Protein AF-A0A6A6UJU4-F1 (afdb_monomer)

Foldseek 3Di:
DDDDDPQQDAAEEEPDPLAQAWEFEADPPQTHIYGHHLVLCVVVDVVSVCQCPPPDPSVVQSVVSVVVSHRHYDYHHPGHPVVVNQVRCVSSVNDPPPPPPPPVPDPPPPPVVVVVVVVVVVVVVVVVVVVCVVVVVVPDPDDDDDDDDDFDWDWDWDDPPPDPDPPDTDTDTDGDDDDDDDD

Structure (mmCIF, N/CA/C/O backbone):
data_AF-A0A6A6UJU4-F1
#
_entry.id   AF-A0A6A6UJU4-F1
#
loop_
_atom_site.group_PDB
_atom_site.id
_atom_site.type_symbol
_atom_site.label_atom_id
_atom_site.label_alt_id
_atom_site.label_comp_id
_atom_site.label_asym_id
_atom_site.label_entity_id
_atom_site.label_seq_id
_atom_site.pdbx_PDB_ins_code
_atom_site.Cartn_x
_atom_site.Cartn_y
_atom_site.Cartn_z
_atom_site.occupancy
_atom_site.B_iso_or_equiv
_atom_site.auth_seq_id
_atom_site.auth_comp_id
_atom_site.auth_asym_id
_atom_site.auth_atom_id
_atom_site.pdbx_PDB_model_num
ATOM 1 N N . MET A 1 1 ? -2.438 33.699 -27.644 1.00 63.03 1 MET A N 1
ATOM 2 C CA . MET A 1 1 ? -3.068 32.618 -26.861 1.00 63.03 1 MET A CA 1
ATOM 3 C C . MET A 1 1 ? -1.958 31.642 -26.520 1.00 63.03 1 MET A C 1
ATOM 5 O O . MET A 1 1 ? -1.443 31.011 -27.431 1.00 63.03 1 MET A O 1
ATOM 9 N N . ALA A 1 2 ? -1.472 31.664 -25.278 1.00 65.50 2 ALA A N 1
ATOM 10 C CA . ALA A 1 2 ? -0.459 30.719 -24.818 1.00 65.50 2 ALA A CA 1
ATOM 11 C C . ALA A 1 2 ? -1.168 29.387 -24.547 1.00 65.50 2 ALA A C 1
ATOM 13 O O . ALA A 1 2 ? -2.156 29.372 -23.821 1.00 65.50 2 ALA A O 1
ATOM 14 N N . ASN A 1 3 ? -0.723 28.311 -25.194 1.00 69.00 3 ASN A N 1
ATOM 15 C CA . ASN A 1 3 ? -1.167 26.966 -24.853 1.00 69.00 3 ASN A CA 1
ATOM 16 C C . ASN A 1 3 ? -0.466 26.594 -23.548 1.00 69.00 3 ASN A C 1
ATOM 18 O O . ASN A 1 3 ? 0.761 26.469 -23.543 1.00 69.00 3 ASN A O 1
ATOM 22 N N . ASP A 1 4 ? -1.222 26.465 -22.461 1.00 68.31 4 ASP A N 1
ATOM 23 C CA . ASP A 1 4 ? -0.694 25.893 -21.229 1.00 68.31 4 ASP A CA 1
ATOM 24 C C . ASP A 1 4 ? -0.158 24.483 -21.535 1.00 68.31 4 ASP A C 1
ATOM 26 O O . ASP A 1 4 ? -0.822 23.716 -22.247 1.00 68.31 4 ASP A O 1
ATOM 30 N N . PRO A 1 5 ? 1.059 24.135 -21.077 1.00 70.19 5 PRO A N 1
ATOM 31 C CA . PRO A 1 5 ? 1.587 22.793 -21.268 1.00 70.19 5 PRO A CA 1
ATOM 32 C C . PRO A 1 5 ? 0.639 21.787 -20.599 1.00 70.19 5 PRO A C 1
ATOM 34 O O . PRO A 1 5 ? 0.095 22.093 -19.534 1.00 70.19 5 PRO A O 1
ATOM 37 N N . PRO A 1 6 ? 0.423 20.599 -21.198 1.00 63.06 6 PRO A N 1
ATOM 38 C CA . PRO A 1 6 ? -0.413 19.572 -20.597 1.00 63.06 6 PRO A CA 1
ATOM 39 C C . PRO A 1 6 ? 0.160 19.249 -19.220 1.00 63.06 6 PRO A C 1
ATOM 41 O O . PRO A 1 6 ? 1.259 18.706 -19.106 1.00 63.06 6 PRO A O 1
ATOM 44 N N . SER A 1 7 ? -0.567 19.666 -18.182 1.00 63.25 7 SER A N 1
ATOM 45 C CA . SER A 1 7 ? -0.282 19.328 -16.795 1.00 63.25 7 SER A CA 1
ATOM 46 C C . SER A 1 7 ? -0.135 17.812 -16.742 1.00 63.25 7 SER A C 1
ATOM 48 O O . SER A 1 7 ? -1.069 17.098 -17.112 1.00 63.25 7 SER A O 1
ATOM 50 N N . ALA A 1 8 ? 1.074 17.338 -16.433 1.00 63.12 8 ALA A N 1
ATOM 51 C CA . ALA A 1 8 ? 1.386 15.919 -16.392 1.00 63.12 8 ALA A CA 1
ATOM 52 C C . ALA A 1 8 ? 0.364 15.243 -15.473 1.00 63.12 8 ALA A C 1
ATOM 54 O O . ALA A 1 8 ? 0.313 15.517 -14.277 1.00 63.12 8 ALA A O 1
ATOM 55 N N . THR A 1 9 ? -0.518 14.441 -16.061 1.00 67.62 9 THR A N 1
ATOM 56 C CA . THR A 1 9 ? -1.608 13.795 -15.339 1.00 67.62 9 THR A CA 1
ATOM 57 C C . THR A 1 9 ? -0.998 12.786 -14.378 1.00 67.62 9 THR A C 1
ATOM 59 O O . THR A 1 9 ? -0.399 11.808 -14.832 1.00 67.62 9 THR A O 1
ATOM 62 N N . ALA A 1 10 ? -1.118 13.044 -13.074 1.00 82.25 10 ALA A N 1
ATOM 63 C CA . ALA A 1 10 ? -0.716 12.107 -12.031 1.00 82.25 10 ALA A CA 1
ATOM 64 C C . ALA A 1 10 ? -1.329 10.730 -12.322 1.00 82.25 10 ALA A C 1
ATOM 66 O O . ALA A 1 10 ? -2.517 10.627 -12.637 1.00 82.25 10 ALA A O 1
ATOM 67 N N . GLN A 1 11 ? -0.505 9.686 -12.279 1.00 93.75 11 GLN A N 1
ATOM 68 C CA . GLN A 1 11 ? -0.952 8.331 -12.592 1.00 93.75 11 GLN A CA 1
ATOM 69 C C . GLN A 1 11 ? -1.807 7.804 -11.436 1.00 93.75 11 GLN A C 1
ATOM 71 O O . GLN A 1 11 ? -1.413 7.926 -10.279 1.00 93.75 11 GLN A O 1
ATOM 76 N N . GLU A 1 12 ? -2.967 7.224 -11.732 1.00 96.19 12 GLU A N 1
ATOM 77 C CA . GLU A 1 12 ? -3.862 6.638 -10.730 1.00 96.19 12 GLU A CA 1
ATOM 78 C C . GLU A 1 12 ? -4.194 5.199 -11.124 1.00 96.19 12 GLU A C 1
ATOM 80 O O . GLU A 1 12 ? -4.641 4.938 -12.242 1.00 96.19 12 GLU A O 1
ATOM 85 N N . ILE A 1 13 ? -3.929 4.263 -10.213 1.00 96.88 13 ILE A N 1
ATOM 86 C CA . ILE A 1 13 ? -4.145 2.827 -10.396 1.00 96.88 13 ILE A CA 1
ATOM 87 C C . ILE A 1 13 ? -4.973 2.303 -9.221 1.00 96.88 13 ILE A C 1
ATOM 89 O O . ILE A 1 13 ? -4.653 2.541 -8.056 1.00 96.88 13 ILE A O 1
ATOM 93 N N . THR A 1 14 ? -6.024 1.542 -9.522 1.00 97.56 14 THR A N 1
ATOM 94 C CA . THR A 1 14 ? -6.856 0.862 -8.521 1.00 97.56 14 THR A CA 1
ATOM 95 C C . THR A 1 14 ? -6.613 -0.640 -8.610 1.00 97.56 14 THR A C 1
ATOM 97 O O . THR A 1 14 ? -7.035 -1.275 -9.572 1.00 97.56 14 THR A O 1
ATOM 100 N N . ILE A 1 15 ? -5.935 -1.206 -7.609 1.00 96.81 15 ILE A N 1
ATOM 101 C CA . ILE A 1 15 ? -5.686 -2.658 -7.508 1.00 96.81 15 ILE A CA 1
ATOM 102 C C . ILE A 1 15 ? -6.843 -3.348 -6.767 1.00 96.81 15 ILE A C 1
ATOM 104 O O . ILE A 1 15 ? -7.184 -4.497 -7.057 1.00 96.81 15 ILE A O 1
ATOM 108 N N . ASP A 1 16 ? -7.472 -2.634 -5.828 1.00 96.62 16 ASP A N 1
ATOM 109 C CA . ASP A 1 16 ? -8.656 -3.084 -5.095 1.00 96.62 16 ASP A CA 1
ATOM 110 C C . ASP A 1 16 ? -9.702 -1.965 -5.018 1.00 96.62 16 ASP A C 1
ATOM 112 O O . ASP A 1 16 ? -9.487 -0.938 -4.373 1.00 96.62 16 ASP A O 1
ATOM 116 N N . GLU A 1 17 ? -10.860 -2.175 -5.650 1.00 96.12 17 GLU A N 1
ATOM 117 C CA . GLU A 1 17 ? -11.993 -1.236 -5.632 1.00 96.12 17 GLU A CA 1
ATOM 118 C C . GLU A 1 17 ? -12.540 -0.993 -4.217 1.00 96.12 17 GLU A C 1
ATOM 120 O O . GLU A 1 17 ? -13.128 0.053 -3.941 1.00 96.12 17 GLU A O 1
ATOM 125 N N . LYS A 1 18 ? -12.349 -1.956 -3.307 1.00 95.44 18 LYS A N 1
ATOM 126 C CA . LYS A 1 18 ? -12.735 -1.855 -1.892 1.00 95.44 18 LYS A CA 1
ATOM 127 C C . LYS A 1 18 ? -11.574 -1.405 -1.009 1.00 95.44 18 LYS A C 1
ATOM 129 O O . LYS A 1 18 ? -11.688 -1.466 0.216 1.00 95.44 18 LYS A O 1
ATOM 134 N N . GLY A 1 19 ? -10.471 -0.976 -1.619 1.00 96.06 19 GLY A N 1
ATOM 135 C CA . GLY A 1 19 ? -9.297 -0.487 -0.924 1.00 96.06 19 GLY A CA 1
ATOM 136 C C . GLY A 1 19 ? -9.621 0.712 -0.039 1.00 96.06 19 GLY A C 1
ATOM 137 O O . GLY A 1 19 ? -10.229 1.687 -0.484 1.00 96.06 19 GLY A O 1
ATOM 138 N N . ASP A 1 20 ? -9.205 0.624 1.218 1.00 96.62 20 ASP A N 1
ATOM 139 C CA . ASP A 1 20 ? -9.384 1.616 2.277 1.00 96.62 20 ASP A CA 1
ATOM 140 C C . ASP A 1 20 ? -8.152 2.517 2.463 1.00 96.62 20 ASP A C 1
ATOM 142 O O . ASP A 1 20 ? -8.170 3.428 3.295 1.00 96.62 20 ASP A O 1
ATOM 146 N N . VAL A 1 21 ? -7.097 2.303 1.672 1.00 97.31 21 VAL A N 1
ATOM 147 C CA . VAL A 1 21 ? -5.904 3.149 1.647 1.00 97.31 21 VAL A CA 1
ATOM 148 C C . VAL A 1 21 ? -5.483 3.475 0.210 1.00 97.31 21 VAL A C 1
ATOM 150 O O . VAL A 1 21 ? -5.588 2.660 -0.705 1.00 97.31 21 VAL A O 1
ATOM 153 N N . ILE A 1 22 ? -5.005 4.699 0.010 1.00 98.00 22 ILE A N 1
ATOM 154 C CA . ILE A 1 22 ? -4.396 5.191 -1.223 1.00 98.00 22 ILE A CA 1
ATOM 155 C C . ILE A 1 22 ? -2.928 5.476 -0.913 1.00 98.00 22 ILE A C 1
ATOM 157 O O . ILE A 1 22 ? -2.616 6.359 -0.113 1.00 98.00 22 ILE A O 1
ATOM 161 N N . LEU A 1 23 ? -2.026 4.734 -1.549 1.00 97.81 23 LEU A N 1
ATOM 162 C CA . LEU A 1 23 ? -0.593 4.993 -1.493 1.00 97.81 23 LEU A CA 1
ATOM 163 C C . LEU A 1 23 ? -0.266 6.121 -2.470 1.00 97.81 23 LEU A C 1
ATOM 165 O O . LEU A 1 23 ? -0.515 5.990 -3.667 1.00 97.81 23 LEU A O 1
ATOM 169 N N . VAL A 1 24 ? 0.277 7.224 -1.968 1.00 97.62 24 VAL A N 1
ATOM 170 C CA . VAL A 1 24 ? 0.732 8.357 -2.778 1.00 97.62 24 VAL A CA 1
ATOM 171 C C . VAL A 1 24 ? 2.244 8.228 -2.932 1.00 97.62 24 VAL A C 1
ATOM 173 O O . VAL A 1 24 ? 2.990 8.536 -2.008 1.00 97.62 24 VAL A O 1
ATOM 176 N N . VAL A 1 25 ? 2.693 7.703 -4.071 1.00 97.62 25 VAL A N 1
ATOM 177 C CA . VAL A 1 25 ? 4.073 7.247 -4.291 1.00 97.62 25 VAL A CA 1
ATOM 178 C C . VAL A 1 25 ? 4.841 8.241 -5.154 1.00 97.62 25 VAL A C 1
ATOM 180 O O . VAL A 1 25 ? 4.353 8.658 -6.205 1.00 97.62 25 VAL A O 1
ATOM 183 N N . GLY A 1 26 ? 6.063 8.569 -4.738 1.00 95.88 26 GLY A N 1
ATOM 184 C CA . GLY A 1 26 ? 6.970 9.463 -5.451 1.00 95.88 26 GLY A CA 1
ATOM 185 C C . GLY A 1 26 ? 6.761 10.951 -5.151 1.00 95.88 26 GLY A C 1
ATOM 186 O O . GLY A 1 26 ? 5.903 11.357 -4.365 1.00 95.88 26 GLY A O 1
ATOM 187 N N . LYS A 1 27 ? 7.587 11.779 -5.796 1.00 93.56 27 LYS A N 1
ATOM 188 C CA . LYS A 1 27 ? 7.574 13.249 -5.709 1.00 93.56 27 LYS A CA 1
ATOM 189 C C . LYS A 1 27 ? 7.121 13.853 -7.032 1.00 93.56 27 LYS A C 1
ATOM 191 O O . LYS A 1 27 ? 7.362 13.272 -8.092 1.00 93.56 27 LYS A O 1
ATOM 196 N N . ASP A 1 28 ? 6.529 15.041 -6.978 1.00 87.50 28 ASP A N 1
ATOM 197 C CA . ASP A 1 28 ? 6.187 15.806 -8.178 1.00 87.50 28 ASP A CA 1
ATOM 198 C C . ASP A 1 28 ? 7.415 15.996 -9.088 1.00 87.50 28 ASP A C 1
ATOM 200 O O . ASP A 1 28 ? 8.502 16.312 -8.589 1.00 87.50 28 ASP A O 1
ATOM 204 N N . PRO A 1 29 ? 7.283 15.820 -10.419 1.00 87.62 29 PRO A N 1
ATOM 205 C CA . PRO A 1 29 ? 6.059 15.556 -11.193 1.00 87.62 29 PRO A CA 1
ATOM 206 C C . PRO A 1 29 ? 5.745 14.060 -11.416 1.00 87.62 29 PRO A C 1
ATOM 208 O O . PRO A 1 29 ? 4.860 13.729 -12.200 1.00 87.62 29 PRO A O 1
ATOM 211 N N . HIS A 1 30 ? 6.485 13.147 -10.786 1.00 88.25 30 HIS A N 1
ATOM 212 C CA . HIS A 1 30 ? 6.362 11.694 -10.967 1.00 88.25 30 HIS A CA 1
ATOM 213 C C . HIS A 1 30 ? 5.493 11.024 -9.895 1.00 88.25 30 HIS A C 1
ATOM 215 O O . HIS A 1 30 ? 5.600 9.818 -9.677 1.00 88.25 30 HIS A O 1
ATOM 221 N N . GLN A 1 31 ? 4.656 11.805 -9.213 1.00 94.88 31 GLN A N 1
ATOM 222 C CA . GLN A 1 31 ? 3.759 11.291 -8.194 1.00 94.88 31 GLN A CA 1
ATOM 223 C C . GLN A 1 31 ? 2.631 10.471 -8.834 1.00 94.88 31 GLN A C 1
ATOM 225 O O . GLN A 1 31 ? 2.042 10.864 -9.847 1.00 94.88 31 GLN A O 1
ATOM 230 N N . GLY A 1 32 ? 2.307 9.341 -8.213 1.00 97.00 32 GLY A N 1
ATOM 231 C CA . GLY A 1 32 ? 1.150 8.535 -8.575 1.00 97.00 32 GLY A CA 1
ATOM 232 C C . GLY A 1 32 ? 0.397 8.011 -7.357 1.00 97.00 32 GLY A C 1
ATOM 233 O O . GLY A 1 32 ? 0.891 8.048 -6.230 1.00 97.00 32 GLY A O 1
ATOM 234 N N . ARG A 1 33 ? -0.832 7.551 -7.585 1.00 97.88 33 ARG A N 1
ATOM 235 C CA . ARG A 1 33 ? -1.772 7.091 -6.559 1.00 97.88 33 ARG A CA 1
ATOM 236 C C . ARG A 1 33 ? -2.136 5.635 -6.812 1.00 97.88 33 ARG A C 1
ATOM 238 O O . ARG A 1 33 ? -2.518 5.285 -7.925 1.00 97.88 33 ARG A O 1
ATOM 245 N N . ILE A 1 34 ? -2.033 4.803 -5.782 1.00 98.00 34 ILE A N 1
ATOM 246 C CA . ILE A 1 34 ? -2.343 3.373 -5.857 1.00 98.00 34 ILE A CA 1
ATOM 247 C C . ILE A 1 34 ? -3.379 3.040 -4.782 1.00 98.00 34 ILE A C 1
ATOM 249 O O . ILE A 1 34 ? -3.072 3.100 -3.592 1.00 98.00 34 ILE A O 1
ATOM 253 N N . GLN A 1 35 ? -4.605 2.700 -5.177 1.00 98.06 35 GLN A N 1
ATOM 254 C CA . GLN A 1 35 ? -5.653 2.294 -4.237 1.00 98.06 35 GLN A CA 1
ATOM 255 C C . GLN A 1 35 ? -5.567 0.793 -3.939 1.00 98.06 35 GLN A C 1
ATOM 257 O O . GLN A 1 35 ? -5.628 -0.042 -4.848 1.00 98.06 35 GLN A O 1
ATOM 262 N N . VAL A 1 36 ? -5.440 0.465 -2.652 1.00 97.94 36 VAL A N 1
ATOM 263 C CA . VAL A 1 36 ? -5.224 -0.890 -2.128 1.00 97.94 36 VAL A CA 1
ATOM 264 C C . VAL A 1 36 ? -5.962 -1.084 -0.795 1.00 97.94 36 VAL A C 1
ATOM 266 O O . VAL A 1 36 ? -6.375 -0.134 -0.137 1.00 97.94 36 VAL A O 1
ATOM 269 N N . SER A 1 37 ? -6.138 -2.334 -0.380 1.00 97.38 37 SER A N 1
ATOM 270 C CA . SER A 1 37 ? -6.595 -2.735 0.953 1.00 97.38 37 SER A CA 1
ATOM 271 C C . SER A 1 37 ? -5.460 -2.797 1.986 1.00 97.38 37 SER A C 1
ATOM 273 O O . SER A 1 37 ? -4.468 -3.524 1.844 1.00 97.38 37 SER A O 1
ATOM 275 N N . THR A 1 38 ? -5.670 -2.111 3.105 1.00 96.81 38 THR A N 1
ATOM 276 C CA . THR A 1 38 ? -4.839 -2.153 4.312 1.00 96.81 38 THR A CA 1
ATOM 277 C C . THR A 1 38 ? -4.723 -3.567 4.872 1.00 96.81 38 THR A C 1
ATOM 279 O O . THR A 1 38 ? -3.652 -3.976 5.324 1.00 96.81 38 THR A O 1
ATOM 282 N N . MET A 1 39 ? -5.814 -4.342 4.825 1.00 95.69 39 MET A N 1
ATOM 283 C CA . MET A 1 39 ? -5.854 -5.706 5.354 1.00 95.69 39 MET A CA 1
ATOM 284 C C . MET A 1 39 ? -4.863 -6.612 4.621 1.00 95.69 39 MET A C 1
ATOM 286 O O . MET A 1 39 ? -4.103 -7.336 5.265 1.00 95.69 39 MET A O 1
ATOM 290 N N . LEU A 1 40 ? -4.844 -6.559 3.287 1.00 96.38 40 LEU A N 1
ATOM 291 C CA . LEU A 1 40 ? -3.935 -7.373 2.480 1.00 96.38 40 LEU A CA 1
ATOM 292 C C . LEU A 1 40 ? -2.485 -6.898 2.617 1.00 96.38 40 LEU A C 1
ATOM 294 O O . LEU A 1 40 ? -1.597 -7.728 2.816 1.00 96.38 40 LEU A O 1
ATOM 298 N N . LEU A 1 41 ? -2.235 -5.583 2.632 1.00 96.56 41 LEU A N 1
ATOM 299 C CA . LEU A 1 41 ? -0.891 -5.054 2.891 1.00 96.56 41 LEU A CA 1
ATOM 300 C C . LEU A 1 41 ? -0.340 -5.511 4.250 1.00 96.56 41 LEU A C 1
ATOM 302 O O . LEU A 1 41 ? 0.777 -6.020 4.327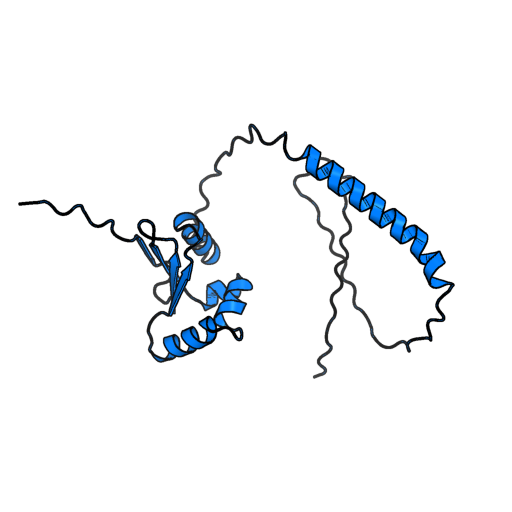 1.00 96.56 41 LEU A O 1
ATOM 306 N N . ALA A 1 42 ? -1.124 -5.379 5.323 1.00 96.12 42 ALA A N 1
ATOM 307 C CA . ALA A 1 42 ? -0.715 -5.771 6.673 1.00 96.12 42 ALA A CA 1
ATOM 308 C C . ALA A 1 42 ? -0.586 -7.296 6.847 1.00 96.12 42 ALA A C 1
ATOM 310 O O . ALA A 1 42 ? 0.166 -7.769 7.709 1.00 96.12 42 ALA A O 1
ATOM 311 N N . MET A 1 43 ? -1.315 -8.082 6.051 1.00 95.56 43 MET A N 1
ATOM 312 C CA . MET A 1 43 ? -1.203 -9.540 6.046 1.00 95.56 43 MET A CA 1
ATOM 313 C C . MET A 1 43 ? 0.176 -9.981 5.551 1.00 95.56 43 MET A C 1
ATOM 315 O O . MET A 1 43 ? 0.810 -10.808 6.209 1.00 95.56 43 MET A O 1
ATOM 319 N N . TYR A 1 44 ? 0.654 -9.394 4.451 1.00 95.31 44 TYR A N 1
ATOM 320 C CA . TYR A 1 44 ? 1.895 -9.807 3.790 1.00 95.31 44 TYR A CA 1
ATOM 321 C C . TYR A 1 44 ? 3.139 -8.995 4.176 1.00 95.31 44 TYR A C 1
ATOM 323 O O . TYR A 1 44 ? 4.253 -9.451 3.931 1.00 95.31 44 TYR A O 1
ATOM 331 N N . SER A 1 45 ? 2.983 -7.825 4.800 1.00 95.12 45 SER A N 1
ATOM 332 C CA . SER A 1 45 ? 4.094 -6.970 5.226 1.00 95.12 45 SER A CA 1
ATOM 333 C C . SER A 1 45 ? 3.962 -6.566 6.691 1.00 95.12 45 SER A C 1
ATOM 335 O O . SER A 1 45 ? 3.011 -5.892 7.099 1.00 95.12 45 SER A O 1
ATOM 337 N N . SER A 1 46 ? 4.956 -6.946 7.496 1.00 95.19 46 SER A N 1
ATOM 338 C CA . SER A 1 46 ? 5.052 -6.527 8.898 1.00 95.19 46 SER A CA 1
ATOM 339 C C . SER A 1 46 ? 5.223 -5.014 9.033 1.00 95.19 46 SER A C 1
ATOM 341 O O . SER A 1 46 ? 4.672 -4.434 9.961 1.00 95.19 46 SER A O 1
ATOM 343 N N . VAL A 1 47 ? 5.908 -4.365 8.087 1.00 94.06 47 VAL A N 1
ATOM 344 C CA . VAL A 1 47 ? 6.100 -2.908 8.074 1.00 94.06 47 VAL A CA 1
ATOM 345 C C . VAL A 1 47 ? 4.754 -2.199 7.970 1.00 94.06 47 VAL A C 1
ATOM 347 O O . VAL A 1 47 ? 4.426 -1.378 8.824 1.00 94.06 47 VAL A O 1
ATOM 350 N N . PHE A 1 48 ? 3.925 -2.573 6.991 1.00 95.06 48 PHE A N 1
ATOM 351 C CA . PHE A 1 48 ? 2.591 -1.989 6.846 1.00 95.06 48 PHE A CA 1
ATOM 352 C C . PHE A 1 48 ? 1.698 -2.307 8.043 1.00 95.06 48 PHE A C 1
ATOM 354 O O . PHE A 1 48 ? 0.997 -1.429 8.536 1.00 95.06 48 PHE A O 1
ATOM 361 N N . ARG A 1 49 ? 1.774 -3.525 8.590 1.00 95.75 49 ARG A N 1
ATOM 362 C CA . ARG A 1 49 ? 1.058 -3.861 9.827 1.00 95.75 49 ARG A CA 1
ATOM 363 C C . ARG A 1 49 ? 1.424 -2.915 10.967 1.00 95.75 49 ARG A C 1
ATOM 365 O O . ARG A 1 49 ? 0.533 -2.391 11.628 1.00 95.75 49 ARG A O 1
ATOM 372 N N . THR A 1 50 ? 2.714 -2.666 11.170 1.00 95.06 50 THR A N 1
ATOM 373 C CA . THR A 1 50 ? 3.199 -1.735 12.188 1.00 95.06 50 THR A CA 1
ATOM 374 C C . THR A 1 50 ? 2.751 -0.302 11.908 1.00 95.06 50 THR A C 1
ATOM 376 O O . THR A 1 50 ? 2.348 0.373 12.847 1.00 95.06 50 THR A O 1
ATOM 379 N N . ILE A 1 51 ? 2.752 0.152 10.652 1.00 94.94 51 ILE A N 1
ATOM 380 C CA . ILE A 1 51 ? 2.281 1.495 10.275 1.00 94.94 51 ILE A CA 1
ATOM 381 C C . ILE A 1 51 ? 0.792 1.678 10.603 1.00 94.94 51 ILE A C 1
ATOM 383 O O . ILE A 1 51 ? 0.417 2.700 11.170 1.00 94.94 51 ILE A O 1
ATOM 387 N N . PHE A 1 52 ? -0.052 0.688 10.297 1.00 94.62 52 PHE A N 1
ATOM 388 C CA . PHE A 1 52 ? -1.507 0.810 10.445 1.00 94.62 52 PHE A CA 1
ATOM 389 C C . PHE A 1 52 ? -2.042 0.438 11.836 1.00 94.62 52 PHE A C 1
ATOM 391 O O . PHE A 1 52 ? -3.126 0.882 12.207 1.00 94.62 52 PHE A O 1
ATOM 398 N N . GLN A 1 53 ? -1.316 -0.377 12.607 1.00 92.75 53 GLN A N 1
ATOM 399 C CA . GLN A 1 53 ? -1.759 -0.878 13.921 1.00 92.75 53 GLN A CA 1
ATOM 400 C C . GLN A 1 53 ? -0.875 -0.414 15.087 1.00 92.75 53 GLN A C 1
ATOM 402 O O . GLN A 1 53 ? -1.203 -0.667 16.244 1.00 92.75 53 GLN A O 1
ATOM 407 N N . GLY A 1 54 ? 0.267 0.216 14.805 1.00 91.00 54 GLY A N 1
ATOM 408 C CA . GLY A 1 54 ? 1.217 0.650 15.824 1.00 91.00 54 GLY A CA 1
ATOM 409 C C . GLY A 1 54 ? 0.821 1.953 16.529 1.00 91.00 54 GLY A C 1
ATOM 410 O O . GLY A 1 54 ? -0.197 2.563 16.213 1.00 91.00 54 GLY A O 1
ATOM 411 N N . PRO A 1 55 ? 1.652 2.434 17.468 1.00 92.38 55 PRO A N 1
ATOM 412 C CA . PRO A 1 55 ? 1.418 3.680 18.205 1.00 92.38 55 PRO A CA 1
ATOM 413 C C . PRO A 1 55 ? 1.784 4.943 17.399 1.00 92.38 55 PRO A C 1
ATOM 415 O O . PRO A 1 55 ? 2.027 6.004 17.974 1.00 92.38 55 PRO A O 1
ATOM 418 N N . TRP A 1 56 ? 1.887 4.829 16.075 1.00 92.44 56 TRP A N 1
ATOM 419 C CA . TRP A 1 56 ? 2.342 5.901 15.196 1.00 92.44 56 TRP A CA 1
ATOM 420 C C . TRP A 1 56 ? 1.206 6.870 14.869 1.00 92.44 56 TRP A C 1
ATOM 422 O O . TRP A 1 56 ? 0.023 6.543 14.996 1.00 92.44 56 TRP A O 1
ATOM 432 N N . LYS A 1 57 ? 1.558 8.084 14.435 1.00 91.12 57 LYS A N 1
ATOM 433 C CA . LYS A 1 57 ? 0.558 9.101 14.078 1.00 91.12 57 LYS A CA 1
ATOM 434 C C . LYS A 1 57 ? -0.317 8.604 12.929 1.00 91.12 57 LYS A C 1
ATOM 436 O O . LYS A 1 57 ? -1.525 8.812 12.940 1.00 91.12 57 LYS A O 1
ATOM 441 N N . GLU A 1 58 ? 0.290 7.894 11.993 1.00 90.12 58 GLU A N 1
ATOM 442 C CA . GLU A 1 58 ? -0.303 7.277 10.814 1.00 90.12 58 GLU A CA 1
ATOM 443 C C . GLU A 1 58 ? -1.439 6.326 11.199 1.00 90.12 58 GLU A C 1
ATOM 445 O O . GLU A 1 58 ? -2.539 6.452 10.669 1.00 90.12 58 GLU A O 1
ATOM 450 N N . ALA A 1 59 ? -1.235 5.458 12.195 1.00 91.38 59 ALA A N 1
ATOM 451 C CA . ALA A 1 59 ? -2.275 4.560 12.699 1.00 91.38 59 ALA A CA 1
ATOM 452 C C . ALA A 1 59 ? -3.472 5.326 13.294 1.00 91.38 59 ALA A C 1
ATOM 454 O O . ALA A 1 59 ? -4.629 4.962 13.076 1.00 91.38 59 ALA A O 1
ATOM 455 N N . VAL A 1 60 ? -3.214 6.423 14.017 1.00 92.44 60 VAL A N 1
ATOM 456 C CA . VAL A 1 60 ? -4.274 7.280 14.574 1.00 92.44 60 VAL A CA 1
ATOM 457 C C . VAL A 1 60 ? -5.051 7.978 13.456 1.00 92.44 60 VAL A C 1
ATOM 459 O O . VAL A 1 60 ? -6.283 7.985 13.475 1.00 92.44 60 VAL A O 1
ATOM 462 N N . HIS A 1 61 ? -4.356 8.536 12.462 1.00 92.25 61 HIS A N 1
ATOM 463 C CA . HIS A 1 61 ? -4.985 9.166 11.301 1.00 92.25 61 HIS A CA 1
ATOM 464 C C . HIS A 1 61 ? -5.784 8.160 10.468 1.00 92.25 61 HIS A C 1
ATOM 466 O O . HIS A 1 61 ? -6.904 8.468 10.060 1.00 92.25 61 HIS A O 1
ATOM 472 N N . PHE A 1 62 ? -5.265 6.948 10.290 1.00 92.94 62 PHE A N 1
ATOM 473 C CA . PHE A 1 62 ? -5.968 5.849 9.644 1.00 92.94 62 PHE A CA 1
ATOM 474 C C . PHE A 1 62 ? -7.267 5.507 10.388 1.00 92.94 62 PHE A C 1
ATOM 476 O O . PHE A 1 62 ? -8.341 5.493 9.789 1.00 92.94 62 PHE A O 1
ATOM 483 N N . ALA A 1 63 ? -7.218 5.346 11.714 1.00 91.19 63 ALA A N 1
ATOM 484 C CA . ALA A 1 63 ? -8.408 5.074 12.521 1.00 91.19 63 ALA A CA 1
ATOM 485 C C . ALA A 1 63 ? -9.470 6.190 12.434 1.00 91.19 63 ALA A C 1
ATOM 487 O O . ALA A 1 63 ? -10.669 5.921 12.555 1.00 91.19 63 ALA A O 1
ATOM 488 N N . LEU A 1 64 ? -9.057 7.444 12.221 1.00 91.94 64 LEU A N 1
ATOM 489 C CA . LEU A 1 64 ? -9.969 8.562 11.959 1.00 91.94 64 LEU A CA 1
ATOM 490 C C . LEU A 1 64 ? -10.541 8.516 10.536 1.00 91.94 64 LEU A C 1
ATOM 492 O O . LEU A 1 64 ? -11.742 8.730 10.368 1.00 91.94 64 LEU A O 1
ATOM 496 N N . ALA A 1 65 ? -9.720 8.193 9.535 1.00 91.88 65 ALA A N 1
ATOM 497 C CA . ALA A 1 65 ? -10.147 8.064 8.143 1.00 91.88 65 ALA A CA 1
ATOM 498 C C . ALA A 1 65 ? -11.229 6.983 7.986 1.00 91.88 65 ALA A C 1
ATOM 500 O O . ALA A 1 65 ? -12.295 7.260 7.429 1.00 91.88 65 ALA A O 1
ATOM 501 N N . VAL A 1 66 ? -11.029 5.816 8.612 1.00 89.81 66 VAL A N 1
ATOM 502 C CA . VAL A 1 66 ? -12.001 4.707 8.642 1.00 89.81 66 VAL A CA 1
ATOM 503 C C . VAL A 1 66 ? -13.379 5.162 9.144 1.00 89.81 66 VAL A C 1
ATOM 505 O O . VAL A 1 66 ? -14.401 4.772 8.582 1.00 89.81 66 VAL A O 1
ATOM 508 N N . LYS A 1 67 ? -13.443 6.046 10.151 1.00 91.69 67 LYS A N 1
ATOM 509 C CA . LYS A 1 67 ? -14.722 6.586 10.663 1.00 91.69 67 LYS A CA 1
ATOM 510 C C . LYS A 1 67 ? -15.438 7.493 9.665 1.00 91.69 67 LYS A C 1
ATOM 512 O O . LYS A 1 67 ? -16.661 7.583 9.699 1.00 91.69 67 LYS A O 1
ATOM 517 N N . SER A 1 68 ? -14.683 8.172 8.807 1.00 90.94 68 SER A N 1
ATOM 518 C CA . SER A 1 68 ? -15.210 9.082 7.786 1.00 90.94 68 SER A CA 1
ATOM 519 C C . SER A 1 68 ? -15.556 8.398 6.462 1.00 90.94 68 SER A C 1
ATOM 521 O O . SER A 1 68 ? -16.008 9.080 5.549 1.00 90.94 68 SER A O 1
ATOM 523 N N . GLN A 1 69 ? -15.353 7.077 6.358 1.00 89.25 69 GLN A N 1
ATOM 524 C CA . GLN A 1 69 ? -15.557 6.286 5.136 1.00 89.25 69 GLN A CA 1
ATOM 525 C C . GLN A 1 69 ? -14.748 6.772 3.919 1.00 89.25 69 GLN A C 1
ATOM 527 O O . GLN A 1 69 ? -15.058 6.408 2.788 1.00 89.25 69 GLN A O 1
ATOM 532 N N . ASN A 1 70 ? -13.699 7.566 4.141 1.00 90.69 70 ASN A N 1
ATOM 533 C CA . ASN A 1 70 ? -12.787 8.003 3.091 1.00 90.69 70 ASN A CA 1
ATOM 534 C C . ASN A 1 70 ? -11.516 7.149 3.133 1.00 90.69 70 AS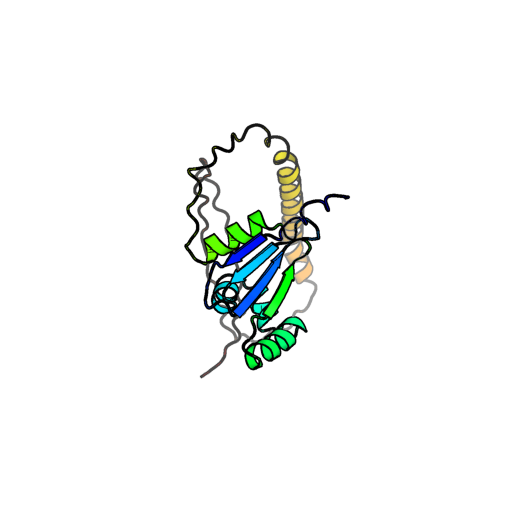N A C 1
ATOM 536 O O . ASN A 1 70 ? -11.000 6.919 4.233 1.00 90.69 70 ASN A O 1
ATOM 540 N N . PRO A 1 71 ? -10.978 6.722 1.975 1.00 95.00 71 PRO A N 1
ATOM 541 C CA . PRO A 1 71 ? -9.692 6.045 1.932 1.00 95.00 71 PRO A CA 1
ATOM 542 C C . PRO A 1 71 ? -8.596 6.912 2.558 1.00 95.00 71 PRO A C 1
ATOM 544 O O . PRO A 1 71 ? -8.466 8.100 2.246 1.00 95.00 71 PRO A O 1
ATOM 547 N N . TYR A 1 72 ? -7.809 6.321 3.452 1.00 96.69 72 TYR A N 1
ATOM 548 C CA . TYR A 1 72 ? -6.668 6.994 4.066 1.00 96.69 72 TYR A CA 1
ATOM 549 C C . TYR A 1 72 ? -5.564 7.211 3.027 1.00 96.69 72 TYR A C 1
ATOM 551 O O . TYR A 1 72 ? -5.310 6.326 2.219 1.00 96.69 72 TYR A O 1
ATOM 559 N N . GLN A 1 73 ? -4.894 8.363 3.033 1.00 96.81 73 GLN A N 1
ATOM 560 C CA . GLN A 1 73 ? -3.765 8.613 2.132 1.00 96.81 73 GLN A CA 1
ATOM 561 C C . GLN A 1 73 ? -2.454 8.404 2.885 1.00 96.81 73 GLN A C 1
ATOM 563 O O . GLN A 1 73 ? -2.216 9.063 3.897 1.00 96.81 73 GLN A O 1
ATOM 568 N N . LEU A 1 74 ? -1.624 7.484 2.392 1.00 96.56 74 LEU A N 1
ATOM 569 C CA . LEU A 1 74 ? -0.292 7.214 2.923 1.00 96.56 74 LEU A CA 1
ATOM 570 C C . LEU A 1 74 ? 0.755 7.713 1.925 1.00 96.56 74 LEU A C 1
ATOM 572 O O . LEU A 1 74 ? 0.866 7.180 0.822 1.00 96.56 74 LEU A O 1
ATOM 576 N N . GLU A 1 75 ? 1.509 8.736 2.315 1.00 96.56 75 GLU A N 1
ATOM 577 C CA . GLU A 1 75 ? 2.555 9.332 1.482 1.00 96.56 75 GLU A CA 1
ATOM 578 C C . GLU A 1 75 ? 3.851 8.516 1.546 1.00 96.56 75 GLU A C 1
ATOM 580 O O . GLU A 1 75 ? 4.367 8.224 2.624 1.00 96.56 75 GLU A O 1
ATOM 585 N N . LEU A 1 76 ? 4.387 8.180 0.373 1.00 96.56 76 LEU A N 1
ATOM 586 C CA . LEU A 1 76 ? 5.605 7.401 0.160 1.00 96.56 76 LEU A CA 1
ATOM 587 C C . LEU A 1 76 ? 6.521 8.140 -0.839 1.00 96.56 76 LEU A C 1
ATOM 589 O O . LEU A 1 76 ? 6.686 7.712 -1.985 1.00 96.56 76 LEU A O 1
ATOM 593 N N . PRO A 1 77 ? 7.099 9.291 -0.448 1.00 96.31 77 PRO A N 1
ATOM 594 C CA . PRO A 1 77 ? 7.764 10.200 -1.383 1.00 96.31 77 PRO A CA 1
ATOM 595 C C . PRO A 1 77 ? 9.113 9.687 -1.908 1.00 96.31 77 PRO A C 1
ATOM 597 O O . PRO A 1 77 ? 9.593 10.177 -2.928 1.00 96.31 77 PRO A O 1
ATOM 600 N N . GLU A 1 78 ? 9.748 8.743 -1.212 1.00 96.25 78 GLU A N 1
ATOM 601 C CA . GLU A 1 78 ? 11.040 8.167 -1.620 1.00 96.25 78 GLU A CA 1
ATOM 602 C C . GLU A 1 78 ? 10.888 6.896 -2.466 1.00 96.25 78 GLU A C 1
ATOM 604 O O . GLU A 1 78 ? 11.857 6.433 -3.068 1.00 96.25 78 GLU A O 1
ATOM 609 N N . ASP A 1 79 ? 9.679 6.339 -2.528 1.00 96.69 79 ASP A N 1
ATOM 610 C CA . ASP A 1 79 ? 9.398 5.141 -3.303 1.00 96.69 79 ASP A CA 1
ATOM 611 C C . ASP A 1 79 ? 9.095 5.487 -4.766 1.00 96.69 79 ASP A C 1
ATOM 613 O O . ASP A 1 79 ? 8.607 6.568 -5.107 1.00 96.69 79 ASP A O 1
ATOM 617 N N . LEU A 1 80 ? 9.386 4.540 -5.656 1.00 95.00 80 LEU A N 1
ATOM 618 C CA . LEU A 1 80 ? 9.133 4.673 -7.088 1.00 95.00 80 LEU A CA 1
ATOM 619 C C . LEU A 1 80 ? 7.769 4.074 -7.440 1.00 95.00 80 LEU A C 1
ATOM 621 O O . LEU A 1 80 ? 7.448 2.964 -7.020 1.00 95.00 80 LEU A O 1
ATOM 625 N N . PHE A 1 81 ? 6.991 4.782 -8.262 1.00 95.31 81 PHE A N 1
ATOM 626 C CA . PHE A 1 81 ? 5.622 4.387 -8.605 1.00 95.31 81 PHE A CA 1
ATOM 627 C C . PHE A 1 81 ? 5.532 2.985 -9.231 1.00 95.31 81 PHE A C 1
ATOM 629 O O . PHE A 1 81 ? 4.764 2.149 -8.758 1.00 95.31 81 PHE A O 1
ATOM 636 N N . GLU A 1 82 ? 6.355 2.704 -10.244 1.00 94.81 82 GLU A N 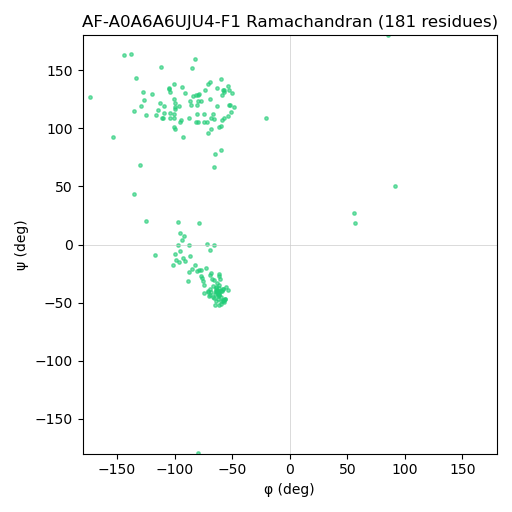1
ATOM 637 C CA . GLU A 1 82 ? 6.321 1.434 -10.987 1.00 94.81 82 GLU A CA 1
ATOM 638 C C . GLU A 1 82 ? 6.694 0.216 -10.110 1.00 94.81 82 GLU A C 1
ATOM 640 O O . GLU A 1 82 ? 5.899 -0.723 -10.027 1.00 94.81 82 GLU A O 1
ATOM 645 N N . PRO A 1 83 ? 7.829 0.206 -9.372 1.00 95.88 83 PRO A N 1
ATOM 646 C CA . PRO A 1 83 ? 8.134 -0.881 -8.439 1.00 95.88 83 PRO A CA 1
ATOM 647 C C . PRO A 1 83 ? 7.084 -1.080 -7.346 1.00 95.88 83 PRO A C 1
ATOM 649 O O . PRO A 1 83 ? 6.770 -2.223 -7.015 1.00 95.88 83 PRO A O 1
ATOM 652 N N . THR A 1 84 ? 6.530 0.001 -6.788 1.00 96.44 84 THR A N 1
ATOM 653 C CA . THR A 1 84 ? 5.511 -0.101 -5.733 1.00 96.44 84 THR A CA 1
ATOM 654 C C . THR A 1 84 ? 4.203 -0.662 -6.277 1.00 96.44 84 THR A C 1
ATOM 656 O O . THR A 1 84 ? 3.584 -1.501 -5.621 1.00 96.44 84 THR A O 1
ATOM 659 N N . THR A 1 85 ? 3.815 -0.273 -7.494 1.00 96.19 85 THR A N 1
ATOM 660 C CA . THR A 1 85 ? 2.662 -0.850 -8.200 1.00 96.19 85 THR A CA 1
ATOM 661 C C . THR A 1 85 ? 2.863 -2.345 -8.408 1.00 96.19 85 THR A C 1
ATOM 663 O O . THR A 1 85 ? 2.033 -3.134 -7.963 1.00 96.19 85 THR A O 1
ATOM 666 N N . PHE A 1 86 ? 4.006 -2.751 -8.965 1.00 95.12 86 PHE A N 1
ATOM 667 C CA . PHE A 1 86 ? 4.314 -4.161 -9.205 1.00 95.12 86 PHE A CA 1
ATOM 668 C C . PHE A 1 86 ? 4.359 -4.989 -7.910 1.00 95.12 86 PHE A C 1
ATOM 670 O O . PHE A 1 86 ? 3.839 -6.104 -7.856 1.00 95.12 86 PHE A O 1
ATOM 677 N N . LEU A 1 87 ? 4.930 -4.439 -6.830 1.00 95.12 87 LEU A N 1
ATOM 678 C CA . LEU A 1 87 ? 4.898 -5.070 -5.510 1.00 95.12 87 LEU A CA 1
ATOM 679 C C . LEU A 1 87 ? 3.455 -5.296 -5.049 1.00 95.12 87 LEU A C 1
ATOM 681 O O . LEU A 1 87 ? 3.120 -6.394 -4.607 1.00 95.12 87 LEU A O 1
ATOM 685 N N . CYS A 1 88 ? 2.598 -4.281 -5.166 1.00 96.00 88 CYS A N 1
ATOM 686 C CA . CYS A 1 88 ? 1.195 -4.410 -4.799 1.00 96.00 88 CYS A CA 1
ATOM 687 C C . CYS A 1 88 ? 0.485 -5.454 -5.674 1.00 96.00 88 CYS A C 1
ATOM 689 O O . CYS A 1 88 ? -0.202 -6.315 -5.139 1.00 96.00 88 CYS A O 1
ATOM 691 N N . GLU A 1 89 ? 0.711 -5.489 -6.986 1.00 95.06 89 GLU A N 1
ATOM 692 C CA . GLU A 1 89 ? 0.144 -6.526 -7.860 1.00 95.06 89 GLU A CA 1
ATOM 693 C C . GLU A 1 89 ? 0.559 -7.948 -7.437 1.00 95.06 89 GLU A C 1
ATOM 695 O O . GLU A 1 89 ? -0.265 -8.869 -7.467 1.00 95.06 89 GLU A O 1
ATOM 700 N N . ILE A 1 90 ? 1.809 -8.141 -6.993 1.00 93.31 90 ILE A N 1
ATOM 701 C CA . ILE A 1 90 ? 2.290 -9.427 -6.459 1.00 93.31 90 ILE A CA 1
ATOM 702 C C . ILE A 1 90 ? 1.531 -9.796 -5.184 1.00 93.31 90 ILE A C 1
ATOM 704 O O . ILE A 1 90 ? 1.051 -10.924 -5.063 1.00 93.31 90 ILE A O 1
ATOM 708 N N . LEU A 1 91 ? 1.403 -8.860 -4.239 1.00 92.69 91 LEU A N 1
ATOM 709 C CA . LEU A 1 91 ? 0.723 -9.103 -2.962 1.00 92.69 91 LEU A CA 1
ATOM 710 C C . LEU A 1 91 ? -0.759 -9.469 -3.142 1.00 92.69 91 LEU A C 1
ATOM 712 O O . LEU A 1 91 ? -1.321 -10.185 -2.316 1.00 92.69 91 LEU A O 1
ATOM 716 N N . TYR A 1 92 ? -1.377 -9.012 -4.231 1.00 92.94 92 TYR A N 1
ATOM 717 C CA . TYR A 1 92 ? -2.780 -9.265 -4.560 1.00 92.94 92 TYR A CA 1
ATOM 718 C C . TYR A 1 92 ? -2.974 -10.483 -5.473 1.00 92.94 92 TYR A C 1
ATOM 720 O O . TYR A 1 92 ? -4.102 -10.770 -5.871 1.00 92.94 92 TYR A O 1
ATOM 728 N N . HIS A 1 93 ? -1.901 -11.217 -5.795 1.00 89.56 93 HIS A N 1
ATOM 729 C CA . HIS A 1 93 ? -1.899 -12.326 -6.763 1.00 89.56 93 HIS A CA 1
ATOM 730 C C . HIS A 1 93 ? -2.427 -11.922 -8.151 1.00 89.56 93 HIS A C 1
ATOM 732 O O . HIS A 1 93 ? -2.947 -12.757 -8.890 1.00 89.56 93 HIS A O 1
ATOM 738 N N . GLN A 1 94 ? -2.295 -10.642 -8.505 1.00 81.19 94 GLN A N 1
ATOM 739 C CA . GLN A 1 94 ? -2.690 -10.085 -9.803 1.00 81.19 94 GLN A CA 1
ATOM 740 C C . GLN A 1 94 ? -1.500 -9.941 -10.759 1.00 81.19 94 GLN A C 1
ATOM 742 O O . GLN A 1 94 ? -1.692 -9.765 -11.961 1.00 81.19 94 GLN A O 1
ATOM 747 N N . ALA A 1 95 ? -0.270 -10.054 -10.250 1.00 79.31 95 ALA A N 1
ATOM 748 C CA . ALA A 1 95 ? 0.924 -9.938 -11.069 1.00 79.31 95 ALA A CA 1
ATOM 749 C C . ALA A 1 95 ? 0.998 -11.052 -12.123 1.00 79.31 95 ALA A C 1
ATOM 751 O O . ALA A 1 95 ? 1.129 -12.242 -11.816 1.00 79.31 95 ALA A O 1
ATOM 752 N N . VAL A 1 96 ? 1.014 -10.648 -13.392 1.00 78.81 96 VAL A N 1
ATOM 753 C CA . VAL A 1 96 ? 1.509 -11.502 -14.468 1.00 78.81 96 VAL A CA 1
ATOM 754 C C . VAL A 1 96 ? 3.023 -11.383 -14.446 1.00 78.81 96 VAL A C 1
ATOM 756 O O . VAL A 1 96 ? 3.574 -10.368 -14.867 1.00 78.81 96 VAL A O 1
ATOM 759 N N . MET A 1 97 ? 3.703 -12.419 -13.947 1.00 69.88 97 MET A N 1
ATOM 760 C CA . MET A 1 97 ? 5.165 -12.469 -13.993 1.00 69.88 97 MET A CA 1
ATOM 761 C C . MET A 1 97 ? 5.611 -12.229 -15.442 1.00 69.88 97 MET A C 1
ATOM 763 O O . MET A 1 97 ? 5.226 -13.014 -16.322 1.00 69.88 97 MET A O 1
ATOM 767 N N . PRO A 1 98 ? 6.400 -11.172 -15.719 1.00 72.56 98 PRO A N 1
ATOM 768 C CA . PRO A 1 98 ? 6.944 -10.963 -17.048 1.00 72.56 98 PRO A CA 1
ATOM 769 C C . PRO A 1 98 ? 7.653 -12.249 -17.459 1.00 72.56 98 PRO A C 1
ATOM 771 O O . PRO A 1 98 ? 8.393 -12.829 -16.656 1.00 72.56 98 PRO A O 1
ATOM 774 N N . LYS A 1 99 ? 7.402 -12.733 -18.685 1.00 75.06 99 LYS A N 1
ATOM 775 C CA . LYS A 1 99 ? 8.140 -13.883 -19.229 1.00 75.06 99 LYS A CA 1
ATOM 776 C C . LYS A 1 99 ? 9.612 -13.604 -18.993 1.00 75.06 99 LYS A C 1
ATOM 778 O O . LYS A 1 99 ? 10.073 -12.568 -19.464 1.00 75.06 99 LYS A O 1
ATOM 783 N N . ALA A 1 100 ? 10.241 -14.483 -18.204 1.00 65.69 100 ALA A N 1
ATOM 784 C CA . ALA A 1 100 ? 11.544 -14.301 -17.578 1.00 65.69 100 ALA A CA 1
ATOM 785 C C . ALA A 1 100 ? 12.365 -13.235 -18.300 1.00 65.69 100 ALA A C 1
ATOM 787 O O . ALA A 1 100 ? 12.790 -13.450 -19.438 1.00 65.69 100 ALA A O 1
ATOM 788 N N . ILE A 1 101 ? 12.545 -12.078 -17.657 1.00 58.94 101 ILE A N 1
ATOM 789 C CA . ILE A 1 101 ? 13.524 -11.113 -18.132 1.00 58.94 101 ILE A CA 1
ATOM 790 C C . ILE A 1 101 ? 14.831 -11.894 -18.102 1.00 58.94 101 ILE A C 1
ATOM 792 O O . ILE A 1 101 ? 15.331 -12.258 -17.036 1.00 58.94 101 ILE A O 1
ATOM 796 N N . HIS A 1 102 ? 15.327 -12.255 -19.284 1.00 50.44 102 HIS A N 1
ATOM 797 C CA . HIS A 1 102 ? 16.667 -12.773 -19.455 1.00 50.44 102 HIS A CA 1
ATOM 798 C C . HIS A 1 102 ? 17.592 -11.619 -19.084 1.00 50.44 102 HIS A C 1
ATOM 800 O O . HIS A 1 102 ? 18.092 -10.907 -19.950 1.00 50.44 102 HIS A O 1
ATOM 806 N N . HIS A 1 103 ? 17.770 -11.379 -17.786 1.00 50.16 103 HIS A N 1
ATOM 807 C CA . HIS A 1 103 ? 18.878 -10.597 -17.297 1.00 50.16 103 HIS A CA 1
ATOM 808 C C . HIS A 1 103 ? 20.094 -11.369 -17.787 1.00 50.16 103 HIS A C 1
ATOM 810 O O . HIS A 1 103 ? 20.403 -12.446 -17.275 1.00 50.16 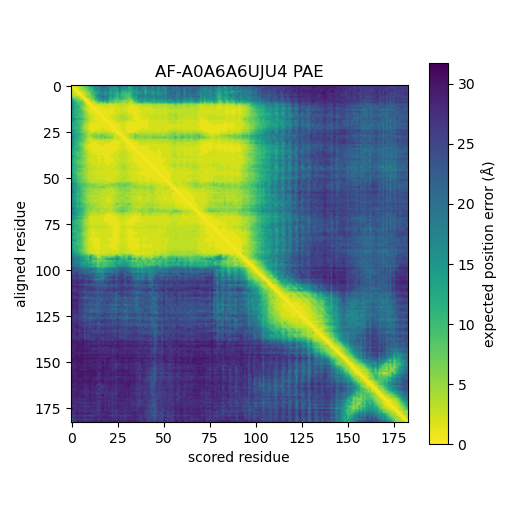103 HIS A O 1
ATOM 816 N N . SER A 1 104 ? 20.724 -10.896 -18.864 1.00 47.78 104 SER A N 1
ATOM 817 C CA . SER A 1 104 ? 22.044 -11.381 -19.206 1.00 47.78 104 SER A CA 1
ATOM 818 C C . SER A 1 104 ? 22.901 -10.993 -18.014 1.00 47.78 104 SER A C 1
ATOM 820 O O . SER A 1 104 ? 23.239 -9.824 -17.835 1.00 47.78 104 SER A O 1
ATOM 822 N N . THR A 1 105 ? 23.172 -11.963 -17.144 1.00 51.38 105 THR A N 1
ATOM 823 C CA . THR A 1 105 ? 24.135 -11.868 -16.052 1.00 51.38 105 THR A CA 1
ATOM 824 C C . THR A 1 105 ? 25.525 -11.739 -16.672 1.00 51.38 105 THR A C 1
ATOM 826 O O . THR A 1 105 ? 26.349 -12.646 -16.637 1.00 51.38 105 THR A O 1
ATOM 829 N N . SER A 1 106 ? 25.768 -10.621 -17.336 1.00 49.91 106 SER A N 1
ATOM 830 C CA . SER A 1 106 ? 27.043 -10.219 -17.888 1.00 49.91 106 SER A CA 1
ATOM 831 C C . SER A 1 106 ? 27.430 -8.962 -17.125 1.00 49.91 106 SER A C 1
ATOM 833 O O . SER A 1 106 ? 26.778 -7.938 -17.289 1.00 49.91 106 SER A O 1
ATOM 835 N N . ALA A 1 107 ? 28.476 -9.075 -16.303 1.00 55.88 107 ALA A N 1
ATOM 836 C CA . ALA A 1 107 ? 29.116 -8.005 -15.527 1.00 55.88 107 ALA A CA 1
ATOM 837 C C . ALA A 1 107 ? 28.624 -7.743 -14.085 1.00 55.88 107 ALA A C 1
ATOM 839 O O . ALA A 1 107 ? 28.442 -6.604 -13.674 1.00 55.88 107 ALA A O 1
ATOM 840 N N . SER A 1 108 ? 28.527 -8.779 -13.245 1.00 50.59 108 SER A N 1
ATOM 841 C CA . SER A 1 108 ? 28.667 -8.591 -11.782 1.00 50.59 108 SER A CA 1
ATOM 842 C C . SER A 1 108 ? 29.561 -9.657 -11.151 1.00 50.59 108 SER A C 1
ATOM 844 O O . SER A 1 108 ? 29.240 -10.225 -10.115 1.00 50.59 108 SER A O 1
ATOM 846 N N . LYS A 1 109 ? 30.685 -9.963 -11.809 1.00 57.00 109 LYS A N 1
ATOM 847 C CA . LYS A 1 109 ? 31.695 -10.879 -11.263 1.00 57.00 109 LYS A CA 1
ATOM 848 C C . LYS A 1 109 ? 32.722 -10.190 -10.359 1.00 57.00 109 LYS A C 1
ATOM 850 O O . LYS A 1 109 ? 33.464 -10.891 -9.699 1.00 57.00 109 LYS A O 1
ATOM 855 N N . GLU A 1 110 ? 32.756 -8.859 -10.308 1.00 56.78 110 GLU A N 1
ATOM 856 C CA . GLU A 1 110 ? 33.835 -8.129 -9.619 1.00 56.78 110 GLU A CA 1
ATOM 857 C C . GLU A 1 110 ? 33.473 -7.641 -8.205 1.00 56.78 110 GLU A C 1
ATOM 859 O O . GLU A 1 110 ? 34.356 -7.207 -7.483 1.00 56.78 110 GLU A O 1
ATOM 864 N N . VAL A 1 111 ? 32.210 -7.747 -7.764 1.00 55.16 111 VAL A N 1
ATOM 865 C CA . VAL A 1 111 ? 31.787 -7.245 -6.432 1.00 55.16 111 VAL A CA 1
ATOM 866 C C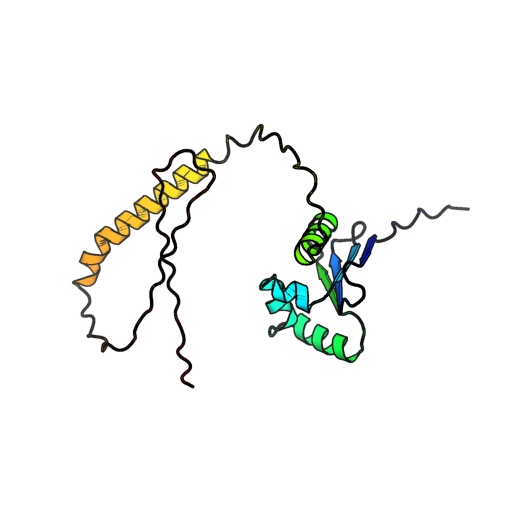 . VAL A 1 111 ? 31.658 -8.358 -5.378 1.00 55.16 111 VAL A C 1
ATOM 868 O O . VAL A 1 111 ? 31.671 -8.082 -4.181 1.00 55.16 111 VAL A O 1
ATOM 871 N N . CYS A 1 112 ? 31.572 -9.632 -5.778 1.00 53.62 112 CYS A N 1
ATOM 872 C CA . CYS A 1 112 ? 31.396 -10.733 -4.819 1.00 53.62 112 CYS A CA 1
ATOM 873 C C . CYS A 1 112 ? 32.690 -11.190 -4.129 1.00 53.62 112 CYS A C 1
ATOM 875 O O . CYS A 1 112 ? 32.603 -11.735 -3.030 1.00 53.62 112 CYS A O 1
ATOM 877 N N . ASP A 1 113 ? 33.863 -10.953 -4.717 1.00 59.44 113 ASP A N 1
ATOM 878 C CA . ASP A 1 113 ? 35.117 -11.461 -4.145 1.00 59.44 113 ASP A CA 1
ATOM 879 C C . ASP A 1 113 ? 35.541 -10.651 -2.900 1.00 59.44 113 ASP A C 1
ATOM 881 O O . ASP A 1 113 ? 35.996 -11.220 -1.910 1.00 59.44 113 ASP A O 1
ATOM 885 N N . GLU A 1 114 ? 35.280 -9.339 -2.874 1.00 66.38 114 GLU A N 1
ATOM 886 C CA . GLU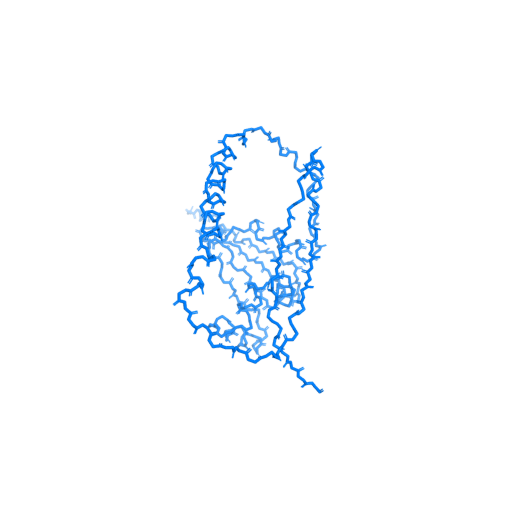 A 1 114 ? 35.673 -8.464 -1.754 1.00 66.38 114 GLU A CA 1
ATOM 887 C C . GLU A 1 114 ? 34.778 -8.638 -0.507 1.00 66.38 114 GLU A C 1
ATOM 889 O O . GLU A 1 114 ? 35.232 -8.538 0.639 1.00 66.38 114 GLU A O 1
ATOM 894 N N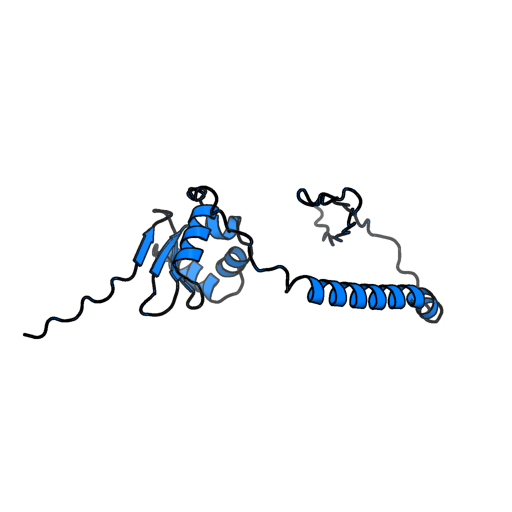 . GLN A 1 115 ? 33.495 -8.968 -0.704 1.00 65.56 115 GLN A N 1
ATOM 895 C CA . GLN A 1 115 ? 32.579 -9.244 0.409 1.00 65.56 115 GLN A CA 1
ATOM 896 C C . GLN A 1 115 ? 32.810 -10.622 1.041 1.00 65.56 115 GLN A C 1
ATOM 898 O O . GLN A 1 115 ? 32.590 -10.780 2.244 1.00 65.56 115 GLN A O 1
ATOM 903 N N . LEU A 1 116 ? 33.295 -11.600 0.269 1.00 74.00 116 LEU A N 1
ATOM 904 C CA . LEU A 1 116 ? 33.610 -12.929 0.788 1.00 74.00 116 LEU A CA 1
ATOM 905 C C . LEU A 1 116 ? 34.842 -12.897 1.706 1.00 74.00 116 LEU A C 1
ATOM 907 O O . LEU A 1 116 ? 34.779 -13.431 2.812 1.00 74.00 116 LEU A O 1
ATOM 911 N N . GLU A 1 117 ? 35.908 -12.185 1.318 1.00 75.50 117 GLU A N 1
ATOM 912 C CA . GLU A 1 117 ? 37.100 -12.021 2.171 1.00 75.50 117 GLU A CA 1
ATOM 913 C C . GLU A 1 117 ? 36.785 -11.314 3.500 1.00 75.50 117 GLU A C 1
ATOM 915 O O . GLU A 1 117 ? 37.373 -11.616 4.542 1.00 75.50 117 GLU A O 1
ATOM 920 N N . THR A 1 118 ? 35.845 -10.365 3.485 1.00 79.94 118 THR A N 1
ATOM 921 C CA . THR A 1 118 ? 35.435 -9.645 4.697 1.00 79.94 118 THR A CA 1
ATOM 922 C C . THR A 1 118 ? 34.672 -10.563 5.654 1.00 79.94 118 THR A C 1
ATOM 924 O O . THR A 1 118 ? 34.965 -10.581 6.851 1.00 79.94 118 THR A O 1
ATOM 927 N N . ALA A 1 119 ? 33.752 -11.378 5.131 1.00 75.25 119 ALA A N 1
ATOM 928 C CA . ALA A 1 119 ? 32.998 -12.342 5.928 1.00 75.25 119 ALA A CA 1
ATOM 929 C C . ALA A 1 119 ? 33.901 -13.428 6.545 1.00 75.25 119 ALA A C 1
ATOM 931 O O . ALA A 1 119 ? 33.703 -13.810 7.700 1.00 75.25 119 ALA A O 1
ATOM 932 N N . GLU A 1 120 ? 34.924 -13.892 5.819 1.00 81.69 120 GLU A N 1
ATOM 933 C CA . GLU A 1 120 ? 35.895 -14.863 6.342 1.00 81.69 120 GLU A CA 1
ATOM 934 C C . GLU A 1 120 ? 36.726 -14.282 7.499 1.00 81.69 120 GLU A C 1
ATOM 936 O O . GLU A 1 120 ? 36.864 -14.929 8.540 1.00 81.69 120 GLU A O 1
ATOM 941 N N . ARG A 1 121 ? 37.190 -13.026 7.395 1.00 81.50 121 ARG A N 1
ATOM 942 C CA . ARG A 1 121 ? 37.923 -12.358 8.491 1.00 81.50 121 ARG A CA 1
ATOM 943 C C . ARG A 1 121 ? 37.074 -12.160 9.744 1.00 81.50 121 ARG A C 1
ATOM 945 O O . ARG A 1 121 ? 37.591 -12.241 10.861 1.00 81.50 121 ARG A O 1
ATOM 952 N N . GLU A 1 122 ? 35.785 -11.874 9.591 1.00 85.00 122 GLU A N 1
ATOM 953 C CA . GLU A 1 122 ? 34.878 -11.747 10.735 1.00 85.00 122 GLU A CA 1
ATOM 954 C C . GLU A 1 122 ? 34.599 -13.100 11.394 1.00 85.00 122 GLU A C 1
ATOM 956 O O . GLU A 1 122 ? 34.632 -13.196 12.624 1.00 85.00 122 GLU A O 1
ATOM 961 N N . ALA A 1 123 ? 34.426 -14.162 10.603 1.00 80.94 123 ALA A N 1
ATOM 962 C CA . ALA A 1 123 ? 34.275 -15.516 11.121 1.00 80.94 123 ALA A CA 1
ATOM 963 C C . ALA A 1 123 ? 35.516 -15.974 11.910 1.00 80.94 123 ALA A C 1
ATOM 965 O O . ALA A 1 123 ? 35.370 -16.533 12.999 1.00 80.94 123 ALA A O 1
ATOM 966 N N . GLU A 1 124 ? 36.730 -15.680 11.431 1.00 84.19 124 GLU A N 1
ATOM 967 C CA . GLU A 1 124 ? 37.973 -15.969 12.164 1.00 84.19 124 GLU A CA 1
ATOM 968 C C . GLU A 1 124 ? 38.077 -15.180 13.477 1.00 84.19 124 GLU A C 1
ATOM 970 O O . GLU A 1 124 ? 38.457 -15.735 14.514 1.00 84.19 124 GLU A O 1
ATOM 975 N N . ARG A 1 125 ? 37.680 -13.899 13.479 1.00 81.69 125 ARG A N 1
ATOM 976 C CA . ARG A 1 125 ? 37.621 -13.090 14.709 1.00 81.69 125 ARG A CA 1
ATOM 977 C C . ARG A 1 125 ? 36.639 -13.665 15.727 1.00 81.69 125 ARG A C 1
ATOM 979 O O . ARG A 1 125 ? 36.967 -13.738 16.912 1.00 81.69 125 ARG A O 1
ATOM 986 N N . MET A 1 126 ? 35.460 -14.096 15.282 1.00 77.81 126 MET A N 1
ATOM 987 C CA . MET A 1 126 ? 34.459 -14.713 16.155 1.00 77.81 126 MET A CA 1
ATOM 988 C C . MET A 1 126 ? 34.911 -16.081 16.672 1.00 77.81 126 MET A C 1
ATOM 990 O O . MET A 1 126 ? 34.734 -16.376 17.853 1.00 77.81 126 MET A O 1
ATOM 994 N N . ALA A 1 127 ? 35.537 -16.901 15.824 1.00 77.12 127 ALA A N 1
ATOM 995 C CA . ALA A 1 127 ? 36.075 -18.198 16.221 1.00 77.12 127 ALA A CA 1
ATOM 996 C C . ALA A 1 127 ? 37.165 -18.048 17.293 1.00 77.12 127 ALA A C 1
ATOM 998 O O . ALA A 1 127 ? 37.119 -18.755 18.299 1.00 77.12 127 ALA A O 1
ATOM 999 N N . SER A 1 128 ? 38.068 -17.071 17.132 1.00 75.75 128 SER A N 1
ATOM 1000 C CA . SER A 1 128 ? 39.071 -16.723 18.144 1.00 75.75 128 SER A CA 1
ATOM 1001 C C . SER A 1 128 ? 38.414 -16.366 19.481 1.00 75.75 128 SER A C 1
ATOM 1003 O O . SER A 1 128 ? 38.761 -16.942 20.513 1.00 75.75 128 SER A O 1
ATOM 1005 N N . PHE A 1 129 ? 37.390 -15.508 19.469 1.00 69.31 129 PHE A N 1
ATOM 1006 C CA . PHE A 1 129 ? 36.667 -15.116 20.681 1.00 69.31 129 PHE A CA 1
ATOM 1007 C C . PHE A 1 129 ? 36.020 -16.310 21.413 1.00 69.31 129 PHE A C 1
ATOM 1009 O O . PHE A 1 129 ? 36.094 -16.401 22.639 1.00 69.31 129 PHE A O 1
ATOM 1016 N N . ILE A 1 130 ? 35.451 -17.270 20.676 1.00 67.88 130 ILE A N 1
ATOM 1017 C CA . ILE A 1 130 ? 34.842 -18.485 21.246 1.00 67.88 130 ILE A CA 1
ATOM 1018 C C . ILE A 1 130 ? 35.890 -19.392 21.910 1.00 67.88 130 ILE A C 1
ATOM 1020 O O . ILE A 1 130 ? 35.611 -19.979 22.953 1.00 67.88 130 ILE A O 1
ATOM 1024 N N . THR A 1 131 ? 37.108 -19.481 21.372 1.00 69.44 131 THR A N 1
ATOM 1025 C CA . THR A 1 131 ? 38.197 -20.244 22.010 1.00 69.44 131 THR A CA 1
ATOM 1026 C C . THR A 1 131 ? 38.706 -19.638 23.322 1.00 69.44 131 THR A C 1
ATOM 1028 O O . THR A 1 131 ? 39.217 -20.384 24.153 1.00 69.44 131 THR A O 1
ATOM 1031 N N . TYR A 1 132 ? 38.545 -18.329 23.547 1.00 61.94 132 TYR A N 1
ATOM 1032 C CA . TYR A 1 132 ? 38.947 -17.659 24.798 1.00 61.94 132 TYR A CA 1
ATOM 1033 C C . TYR A 1 132 ? 37.841 -17.605 25.864 1.00 61.94 132 TYR A C 1
ATOM 1035 O O . TYR A 1 132 ? 38.122 -17.369 27.040 1.00 61.94 132 TYR A O 1
ATOM 1043 N N . LEU A 1 133 ? 36.591 -17.874 25.486 1.00 56.09 133 LEU A N 1
ATOM 1044 C CA . LEU A 1 133 ? 35.439 -17.895 26.393 1.00 56.09 133 LEU A CA 1
ATOM 1045 C C . LEU A 1 133 ? 35.588 -18.849 27.603 1.00 56.09 133 LEU A C 1
ATOM 1047 O O . LEU A 1 133 ? 35.176 -18.456 28.694 1.00 56.09 133 LEU A O 1
ATOM 1051 N N . PRO A 1 134 ? 36.217 -20.038 27.493 1.00 56.50 134 PRO A N 1
ATOM 1052 C CA . PRO A 1 134 ? 36.428 -20.915 28.646 1.00 56.50 134 PRO A CA 1
ATOM 1053 C C . PRO A 1 134 ? 37.380 -20.336 29.702 1.00 56.50 134 PRO A C 1
ATOM 1055 O O . PRO A 1 134 ? 37.195 -20.604 30.880 1.00 56.50 134 PRO A O 1
ATOM 1058 N N . GLN A 1 135 ? 38.360 -19.509 29.311 1.00 58.47 135 GLN A N 1
ATOM 1059 C CA . GLN A 1 135 ? 39.294 -18.887 30.262 1.00 58.47 135 GLN A CA 1
ATOM 1060 C C . GLN A 1 135 ? 38.669 -17.707 31.013 1.00 58.47 135 GLN A C 1
ATOM 1062 O O . GLN A 1 135 ? 39.054 -17.434 32.144 1.00 58.47 135 GLN A O 1
ATOM 1067 N N . LEU A 1 136 ? 37.686 -17.026 30.417 1.00 53.97 136 LEU A N 1
ATOM 1068 C CA . LEU A 1 136 ? 36.965 -15.935 31.081 1.00 53.97 136 LEU A CA 1
ATOM 1069 C C . LEU A 1 136 ? 35.889 -16.431 32.061 1.00 53.97 136 LEU A C 1
ATOM 1071 O O . LEU A 1 136 ? 35.480 -15.680 32.945 1.00 53.97 136 LEU A O 1
ATOM 1075 N N . LEU A 1 137 ? 35.410 -17.670 31.894 1.00 55.03 137 LEU A N 1
ATOM 1076 C CA . LEU A 1 137 ? 34.394 -18.260 32.769 1.00 55.03 137 LEU A CA 1
ATOM 1077 C C . LEU A 1 137 ? 34.961 -18.859 34.066 1.00 55.03 137 LEU A C 1
ATOM 1079 O O . LEU A 1 137 ? 34.185 -19.038 35.002 1.00 55.03 137 LEU A O 1
ATOM 1083 N N . ASP A 1 138 ? 36.267 -19.127 34.158 1.00 55.72 138 ASP A N 1
ATOM 1084 C CA . ASP A 1 138 ? 36.877 -19.665 35.387 1.00 55.72 138 ASP A CA 1
ATOM 1085 C C . ASP A 1 138 ? 37.076 -18.596 36.485 1.00 55.72 138 ASP A C 1
ATOM 1087 O O . ASP A 1 138 ? 37.102 -18.931 37.669 1.00 55.72 138 ASP A O 1
ATOM 1091 N N . ASP A 1 139 ? 37.121 -17.304 36.131 1.00 52.22 139 ASP A N 1
ATOM 1092 C CA . ASP A 1 139 ? 37.357 -16.208 37.091 1.00 52.22 139 ASP A CA 1
ATOM 1093 C C . ASP A 1 139 ? 36.075 -15.539 37.630 1.00 52.22 139 ASP A C 1
ATOM 1095 O O . ASP A 1 139 ? 36.127 -14.707 38.541 1.00 52.22 139 ASP A O 1
ATOM 1099 N N . GLN A 1 140 ? 34.895 -15.906 37.124 1.00 54.19 140 GLN A N 1
ATOM 1100 C CA . GLN A 1 140 ? 33.612 -15.382 37.602 1.00 54.19 140 GLN A CA 1
ATOM 1101 C C . GLN A 1 140 ? 32.825 -16.482 38.317 1.00 54.19 140 GLN A C 1
ATOM 1103 O O . GLN A 1 140 ? 32.281 -17.387 37.692 1.00 54.19 140 GLN A O 1
ATOM 1108 N N . GLN A 1 141 ? 32.710 -16.370 39.647 1.00 56.88 141 GLN A N 1
ATOM 1109 C CA . GLN A 1 141 ? 31.781 -17.155 40.464 1.00 56.88 141 GLN A CA 1
ATOM 1110 C C . GLN A 1 141 ? 30.324 -16.908 40.027 1.00 56.88 141 GLN A C 1
ATOM 1112 O O . GLN A 1 141 ? 29.588 -16.142 40.655 1.00 56.88 141 GLN A O 1
ATOM 1117 N N . PHE A 1 142 ? 29.876 -17.578 38.968 1.00 47.50 142 PHE A N 1
ATOM 1118 C CA . PHE A 1 142 ? 28.468 -17.618 38.605 1.00 47.50 142 PHE A CA 1
ATOM 1119 C C . PHE A 1 142 ? 27.725 -18.485 39.620 1.00 47.50 142 PHE A C 1
ATOM 1121 O O . PHE A 1 142 ? 27.816 -19.713 39.641 1.00 47.50 142 PHE A O 1
ATOM 1128 N N . ARG A 1 143 ? 26.982 -17.812 40.503 1.00 47.69 143 ARG A N 1
ATOM 1129 C CA . ARG A 1 143 ? 25.989 -18.448 41.366 1.00 47.69 143 ARG A CA 1
ATOM 1130 C C . ARG A 1 143 ? 24.965 -19.171 40.493 1.00 47.69 143 ARG A C 1
ATOM 1132 O O . ARG A 1 143 ? 24.449 -18.605 39.533 1.00 47.69 143 ARG A O 1
ATOM 1139 N N . ALA A 1 144 ? 24.679 -20.415 40.861 1.00 41.09 144 ALA A N 1
ATOM 1140 C CA . ALA A 1 144 ? 23.714 -21.274 40.194 1.00 41.09 144 ALA A CA 1
ATOM 1141 C C . ALA A 1 144 ? 22.349 -20.582 40.043 1.00 41.09 144 ALA A C 1
ATOM 1143 O O . ALA A 1 144 ? 21.708 -20.232 41.035 1.00 41.09 144 ALA A O 1
ATOM 1144 N N . ILE A 1 145 ? 21.900 -20.424 38.798 1.00 45.12 145 ILE A N 1
ATOM 1145 C CA . ILE A 1 145 ? 20.516 -20.071 38.478 1.00 45.12 145 ILE A CA 1
ATOM 1146 C C . ILE A 1 145 ? 19.685 -21.364 38.587 1.00 45.12 145 ILE A C 1
ATOM 1148 O O . ILE A 1 145 ? 20.092 -22.392 38.031 1.00 45.12 145 ILE A O 1
ATOM 1152 N N . PRO A 1 146 ? 18.563 -21.374 39.329 1.00 41.53 146 PRO A N 1
ATOM 1153 C CA . PRO A 1 146 ? 17.723 -22.557 39.461 1.00 41.53 146 PRO A CA 1
ATOM 1154 C C . PRO A 1 146 ? 17.133 -22.966 38.105 1.00 41.53 146 PRO A C 1
ATOM 1156 O O . PRO A 1 146 ? 16.644 -22.145 37.334 1.00 41.53 146 PRO A O 1
ATOM 1159 N N . LYS A 1 147 ? 17.202 -24.269 37.822 1.00 50.53 147 LYS A N 1
ATOM 1160 C CA . LYS A 1 147 ? 16.706 -24.898 36.595 1.00 50.53 147 LYS A CA 1
ATOM 1161 C C . LYS A 1 147 ? 15.177 -24.899 36.565 1.00 50.53 147 LYS A C 1
ATOM 1163 O O . LYS A 1 147 ? 14.580 -25.845 37.066 1.00 50.53 147 LYS A O 1
ATOM 1168 N N . THR A 1 148 ? 14.561 -23.924 35.912 1.00 49.69 148 THR A N 1
ATOM 1169 C CA . THR A 1 148 ? 13.191 -24.054 35.395 1.00 49.69 148 THR A CA 1
ATOM 1170 C C . THR A 1 148 ? 13.003 -23.127 34.205 1.00 49.69 148 THR A C 1
ATOM 1172 O O . THR A 1 148 ? 12.650 -21.976 34.400 1.00 49.69 148 THR A O 1
ATOM 1175 N N . GLU A 1 149 ? 13.241 -23.631 32.994 1.00 43.78 149 GLU A N 1
ATOM 1176 C CA . GLU A 1 149 ? 12.434 -23.320 31.805 1.00 43.78 149 GLU A CA 1
ATOM 1177 C C . GLU A 1 149 ? 12.899 -24.189 30.632 1.00 43.78 149 GLU A C 1
ATOM 1179 O O . GLU A 1 149 ? 14.090 -24.300 30.333 1.00 43.78 149 GLU A O 1
ATOM 1184 N N . GLN A 1 150 ? 11.950 -24.893 30.011 1.00 46.03 150 GLN A N 1
ATOM 1185 C CA . GLN A 1 150 ? 12.197 -25.664 28.799 1.00 46.03 150 GLN A CA 1
ATOM 1186 C C . GLN A 1 150 ? 12.321 -24.698 27.622 1.00 46.03 150 GLN A C 1
ATOM 1188 O O . GLN A 1 150 ? 11.326 -24.185 27.122 1.00 46.03 150 GLN A O 1
ATOM 1193 N N . VAL A 1 151 ? 13.546 -24.498 27.147 1.00 41.00 151 VAL A N 1
ATOM 1194 C CA . VAL A 1 151 ? 13.800 -23.838 25.867 1.00 41.00 151 VAL A CA 1
ATOM 1195 C C . VAL A 1 151 ? 13.588 -24.874 24.761 1.00 41.00 151 VAL A C 1
ATOM 1197 O O . VAL A 1 151 ? 14.338 -25.846 24.656 1.00 41.00 151 VAL A O 1
ATOM 1200 N N . SER A 1 152 ? 12.545 -24.700 23.950 1.00 45.62 152 SER A N 1
ATOM 1201 C CA . SER A 1 152 ? 12.328 -25.526 22.759 1.00 45.62 152 SER A CA 1
ATOM 1202 C C . SER A 1 152 ? 13.217 -25.015 21.627 1.00 45.62 152 SER A C 1
ATOM 1204 O O . SER A 1 152 ? 13.156 -23.842 21.264 1.00 45.62 152 SER A O 1
ATOM 1206 N N . SER A 1 153 ? 14.060 -25.887 21.070 1.00 37.53 153 SER A N 1
ATOM 1207 C CA . SER A 1 153 ? 14.908 -25.559 19.920 1.00 37.53 153 SER A CA 1
ATOM 1208 C C . SER A 1 153 ? 14.329 -26.181 18.652 1.00 37.53 153 SER A C 1
ATOM 1210 O O . SER A 1 153 ? 14.006 -27.368 18.623 1.00 37.53 153 SER A O 1
ATOM 1212 N N . ALA A 1 154 ? 14.202 -25.383 17.592 1.00 40.38 154 ALA A N 1
ATOM 1213 C CA . ALA A 1 154 ? 13.849 -25.862 16.262 1.00 40.38 154 ALA A CA 1
ATOM 1214 C C . ALA A 1 154 ? 15.051 -25.672 15.331 1.00 40.38 154 ALA A C 1
ATOM 1216 O O . ALA A 1 154 ? 15.566 -24.566 15.168 1.00 40.38 154 ALA A O 1
ATOM 1217 N N . VAL A 1 155 ? 15.516 -26.769 14.733 1.00 39.12 155 VAL A N 1
ATOM 1218 C CA . VAL A 1 155 ? 16.636 -26.773 13.787 1.00 39.12 155 VAL A CA 1
ATOM 1219 C C . VAL A 1 155 ? 16.069 -26.808 12.374 1.00 39.12 155 VAL A C 1
ATOM 1221 O O . VAL A 1 155 ? 15.437 -27.790 11.987 1.00 39.12 155 VAL A O 1
ATOM 1224 N N . TYR A 1 156 ? 16.318 -25.757 11.594 1.00 38.88 156 TYR A N 1
ATOM 1225 C CA . TYR A 1 156 ? 15.927 -25.697 10.188 1.00 38.88 156 TYR A CA 1
ATOM 1226 C C . TYR A 1 156 ? 17.144 -25.904 9.286 1.00 38.88 156 TYR A C 1
ATOM 1228 O O . TYR A 1 156 ? 18.204 -25.315 9.493 1.00 38.88 156 TYR A O 1
ATOM 1236 N N . TRP A 1 157 ? 16.978 -26.739 8.261 1.00 38.19 157 TRP A N 1
ATOM 1237 C CA . TRP A 1 157 ? 17.986 -26.968 7.230 1.00 38.19 157 TRP A CA 1
ATOM 1238 C C . TRP A 1 157 ? 17.618 -26.166 5.985 1.00 38.19 157 TRP A C 1
ATOM 1240 O O . TRP A 1 157 ? 16.642 -26.486 5.307 1.00 38.19 157 TRP A O 1
ATOM 1250 N N . PHE A 1 158 ? 18.409 -25.147 5.655 1.00 37.88 158 PHE A N 1
ATOM 1251 C CA . PHE A 1 158 ? 18.304 -24.480 4.360 1.00 37.88 158 PHE A CA 1
ATOM 1252 C C . PHE A 1 158 ? 19.147 -25.236 3.329 1.00 37.88 158 PHE A C 1
ATOM 1254 O O . PHE A 1 158 ? 20.355 -25.395 3.483 1.00 37.88 158 PHE A O 1
ATOM 1261 N N . SER A 1 159 ? 18.499 -25.720 2.267 1.00 38.31 159 SER A N 1
ATOM 1262 C CA . SER A 1 159 ? 19.174 -26.268 1.089 1.00 38.31 159 SER A CA 1
ATOM 1263 C C . SER A 1 159 ? 19.173 -25.203 -0.005 1.00 38.31 159 SER A C 1
ATOM 1265 O O . SER A 1 159 ? 18.126 -24.882 -0.570 1.00 38.31 159 SER A O 1
ATOM 1267 N N . ALA A 1 160 ? 20.342 -24.626 -0.289 1.00 39.88 160 ALA A N 1
ATOM 1268 C CA . ALA A 1 160 ? 20.518 -23.678 -1.382 1.00 39.88 160 ALA A CA 1
ATOM 1269 C C . ALA A 1 160 ? 20.358 -24.412 -2.725 1.00 39.88 160 ALA A C 1
ATOM 1271 O O . ALA A 1 160 ? 21.284 -25.058 -3.211 1.00 39.88 160 ALA A O 1
ATOM 1272 N N . LYS A 1 161 ? 19.176 -24.320 -3.347 1.00 41.94 161 LYS A N 1
ATOM 1273 C CA . LYS A 1 161 ? 18.848 -25.041 -4.593 1.00 41.94 161 LYS A CA 1
ATOM 1274 C C . LYS A 1 161 ? 19.664 -24.619 -5.828 1.00 41.94 161 LYS A C 1
ATOM 1276 O O . LYS A 1 161 ? 19.450 -25.189 -6.894 1.00 41.94 161 LYS A O 1
ATOM 1281 N N . HIS A 1 162 ? 20.583 -23.658 -5.726 1.00 42.22 162 HIS A N 1
ATOM 1282 C CA . HIS A 1 162 ? 21.424 -23.190 -6.841 1.00 42.22 162 HIS A CA 1
ATOM 1283 C C . HIS A 1 162 ? 22.935 -23.251 -6.565 1.00 42.22 162 HIS A C 1
ATOM 1285 O O . HIS A 1 162 ? 23.716 -22.629 -7.278 1.00 42.22 162 HIS A O 1
ATOM 1291 N N . CYS A 1 163 ? 23.371 -24.057 -5.593 1.00 39.34 163 CYS A N 1
ATOM 1292 C CA . CYS A 1 163 ? 24.780 -24.419 -5.476 1.00 39.34 163 CYS A CA 1
ATOM 1293 C C . CYS A 1 163 ? 25.008 -25.779 -6.158 1.00 39.34 163 CYS A C 1
ATOM 1295 O O . CYS A 1 163 ? 24.405 -26.777 -5.769 1.00 39.34 163 CYS A O 1
ATOM 1297 N N . LYS A 1 164 ? 25.860 -25.833 -7.195 1.00 48.28 164 LYS A N 1
ATOM 1298 C CA . LYS A 1 164 ? 26.304 -27.102 -7.818 1.00 48.28 164 LYS A CA 1
ATOM 1299 C C . LYS A 1 164 ? 27.215 -27.926 -6.901 1.00 48.28 164 LYS A C 1
ATOM 1301 O O . LYS A 1 164 ? 27.568 -29.046 -7.254 1.00 48.28 164 LYS A O 1
ATOM 1306 N N . ASP A 1 165 ? 27.572 -27.378 -5.746 1.00 44.25 165 ASP A N 1
ATOM 1307 C CA . ASP A 1 165 ? 28.357 -28.048 -4.729 1.00 44.25 165 ASP A CA 1
ATOM 1308 C C . ASP A 1 165 ? 27.446 -28.484 -3.572 1.00 44.25 165 ASP A C 1
ATOM 1310 O O . ASP A 1 165 ? 26.921 -27.672 -2.808 1.00 44.25 165 ASP A O 1
ATOM 1314 N N . SER A 1 166 ? 27.213 -29.791 -3.461 1.00 47.66 166 SER A N 1
ATOM 1315 C CA . SER A 1 166 ? 26.376 -30.401 -2.422 1.00 47.66 166 SER A CA 1
ATOM 1316 C C . SER A 1 166 ? 27.015 -30.398 -1.024 1.00 47.66 166 SER A C 1
ATOM 1318 O O . SER A 1 166 ? 26.414 -30.924 -0.085 1.00 47.66 166 SER A O 1
ATOM 1320 N N . SER A 1 167 ? 28.224 -29.847 -0.876 1.00 44.50 167 SER A N 1
ATOM 1321 C CA . SER A 1 167 ? 29.009 -29.906 0.363 1.00 44.50 167 SER A CA 1
ATOM 1322 C C . SER A 1 167 ? 28.667 -28.809 1.384 1.00 44.50 167 SER A C 1
ATOM 1324 O O . SER A 1 167 ? 28.883 -28.983 2.583 1.00 44.50 167 SER A O 1
ATOM 1326 N N . ILE A 1 168 ? 28.067 -27.690 0.963 1.00 45.47 168 ILE A N 1
ATOM 1327 C CA . ILE A 1 168 ? 27.828 -26.552 1.864 1.00 45.47 168 ILE A CA 1
ATOM 1328 C C . ILE A 1 168 ? 26.435 -26.661 2.497 1.00 45.47 168 ILE A C 1
ATOM 1330 O O . ILE A 1 168 ? 25.433 -26.191 1.960 1.00 45.47 168 ILE A O 1
ATOM 1334 N N . ARG A 1 169 ? 26.369 -27.288 3.677 1.00 43.53 169 ARG A N 1
ATOM 1335 C CA . ARG A 1 169 ? 25.213 -27.201 4.582 1.00 43.53 169 ARG A CA 1
ATOM 1336 C C . ARG A 1 169 ? 25.526 -26.200 5.686 1.00 43.53 169 ARG A C 1
ATOM 1338 O O . ARG A 1 169 ? 26.228 -26.532 6.636 1.00 43.53 169 ARG A O 1
ATOM 1345 N N . GLN A 1 170 ? 25.001 -24.984 5.581 1.00 44.16 170 GLN A N 1
ATOM 1346 C CA . GLN A 1 170 ? 25.080 -24.031 6.686 1.00 44.16 170 GLN A CA 1
ATOM 1347 C C . GLN A 1 170 ? 24.013 -24.359 7.735 1.00 44.16 170 GLN A C 1
ATOM 1349 O O . GLN A 1 170 ? 22.837 -24.551 7.421 1.00 44.16 170 GLN A O 1
ATOM 1354 N N . ARG A 1 171 ? 24.443 -24.451 8.995 1.00 39.56 171 ARG A N 1
ATOM 1355 C CA . ARG A 1 171 ? 23.579 -24.679 10.154 1.00 39.56 171 ARG A CA 1
ATOM 1356 C C . ARG A 1 171 ? 23.244 -23.326 10.769 1.00 39.56 171 ARG A C 1
ATOM 1358 O O . ARG A 1 171 ? 24.081 -22.739 11.444 1.00 39.56 171 ARG A O 1
ATOM 1365 N N . VAL A 1 172 ? 22.019 -22.854 10.569 1.00 36.03 172 VAL A N 1
ATOM 1366 C CA . VAL A 1 172 ? 21.506 -21.663 11.256 1.00 36.03 172 VAL A CA 1
ATOM 1367 C C . VAL A 1 172 ? 20.634 -22.138 12.411 1.00 36.03 172 VAL A C 1
ATOM 1369 O O . VAL A 1 172 ? 19.659 -22.857 12.206 1.00 36.03 172 VAL A O 1
ATOM 1372 N N . THR A 1 173 ? 21.020 -21.789 13.637 1.00 35.97 173 THR A N 1
ATOM 1373 C CA . THR A 1 173 ? 20.213 -22.060 14.834 1.00 35.97 173 THR A CA 1
ATOM 1374 C C . THR A 1 173 ? 19.568 -20.747 15.243 1.00 35.97 173 THR A C 1
ATOM 1376 O O . THR A 1 173 ? 20.274 -19.814 15.612 1.00 35.97 173 THR A O 1
ATOM 1379 N N . ILE A 1 174 ? 18.245 -20.664 15.125 1.00 38.69 174 ILE A N 1
ATOM 1380 C CA . ILE A 1 174 ? 17.470 -19.498 15.553 1.00 38.69 174 ILE A CA 1
ATOM 1381 C C . ILE A 1 174 ? 16.851 -19.847 16.902 1.00 38.69 174 ILE A C 1
ATOM 1383 O O . ILE A 1 174 ? 16.190 -20.878 17.034 1.00 38.69 174 ILE A O 1
ATOM 1387 N N . TRP A 1 175 ? 17.095 -19.006 17.901 1.00 40.72 175 TRP A N 1
ATOM 1388 C CA . TRP A 1 175 ? 16.497 -19.132 19.224 1.00 40.72 175 TRP A CA 1
ATOM 1389 C C . TRP A 1 175 ? 15.201 -18.328 19.252 1.00 40.72 175 TRP A C 1
ATOM 1391 O O . TRP A 1 175 ? 15.186 -17.171 18.840 1.00 40.72 175 TRP A O 1
ATOM 1401 N N . PHE A 1 176 ? 14.122 -18.950 19.718 1.00 36.72 176 PHE A N 1
ATOM 1402 C CA . PHE A 1 176 ? 12.865 -18.265 19.993 1.00 36.72 176 PHE A CA 1
ATOM 1403 C C . PHE A 1 176 ? 12.679 -18.223 21.506 1.00 36.72 176 PHE A C 1
ATOM 1405 O O . PHE A 1 176 ? 12.604 -19.272 22.147 1.00 36.72 176 PHE A O 1
ATOM 1412 N N . GLU A 1 177 ? 12.601 -17.022 22.070 1.00 35.78 177 GLU A N 1
ATOM 1413 C CA . GLU A 1 177 ? 12.077 -16.828 23.420 1.00 35.78 177 GLU A CA 1
ATOM 1414 C C . GLU A 1 177 ? 10.551 -16.866 23.325 1.00 35.78 177 GLU A C 1
ATOM 1416 O O . GLU A 1 177 ? 9.915 -15.969 22.772 1.00 35.78 177 GLU A O 1
ATOM 1421 N N . GLY A 1 178 ? 9.962 -17.976 23.767 1.00 43.91 178 GLY A N 1
ATOM 1422 C CA . GLY A 1 178 ? 8.518 -18.100 23.897 1.00 43.91 178 GLY A CA 1
ATOM 1423 C C . GLY A 1 178 ? 8.090 -17.591 25.264 1.00 43.91 178 GLY A C 1
ATOM 1424 O O . GLY A 1 178 ? 8.338 -18.263 26.260 1.00 43.91 178 GLY A O 1
ATOM 1425 N N . GLU A 1 179 ? 7.420 -16.442 25.318 1.00 45.53 179 GLU A N 1
ATOM 1426 C CA . GLU A 1 179 ? 6.691 -16.038 26.521 1.00 45.53 179 GLU A CA 1
ATOM 1427 C C . GLU A 1 179 ? 5.489 -16.977 26.702 1.00 45.53 179 GLU A C 1
ATOM 1429 O O . GLU A 1 179 ? 4.531 -16.974 25.923 1.00 45.53 179 GLU A O 1
ATOM 1434 N N . GLY A 1 180 ? 5.564 -17.840 27.715 1.00 44.00 180 GLY A N 1
ATOM 1435 C CA . GLY A 1 180 ? 4.486 -18.751 28.071 1.00 44.00 180 GLY A CA 1
ATOM 1436 C C . GLY A 1 180 ? 3.265 -17.985 28.576 1.00 44.00 180 GLY A C 1
ATOM 1437 O O . GLY A 1 180 ? 3.259 -17.490 29.700 1.00 44.00 180 GLY A O 1
ATOM 1438 N N . THR A 1 181 ? 2.196 -17.939 27.781 1.00 46.44 181 THR A N 1
ATOM 1439 C CA . THR A 1 181 ? 0.855 -17.616 28.285 1.00 46.44 181 THR A CA 1
ATOM 1440 C C . THR A 1 181 ? 0.123 -18.918 28.598 1.00 46.44 181 THR A C 1
ATOM 1442 O O . THR A 1 181 ? -0.249 -19.685 27.713 1.00 46.44 181 THR A O 1
ATOM 1445 N N . SER A 1 18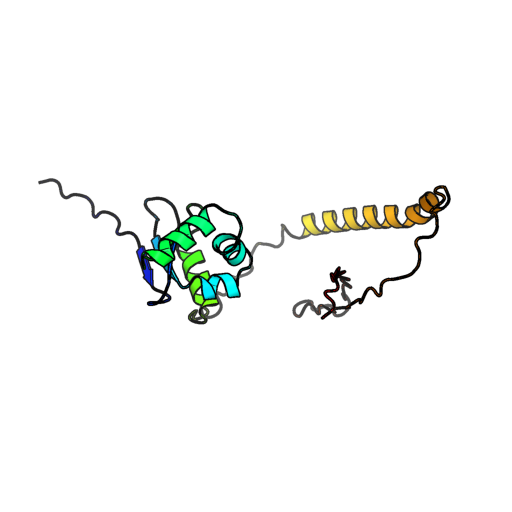2 ? -0.029 -19.191 29.894 1.00 48.91 182 SER A N 1
ATOM 1446 C CA . SER A 1 182 ? -0.895 -20.246 30.427 1.00 48.91 182 SER A CA 1
ATOM 1447 C C . SER A 1 182 ? -2.359 -19.858 30.201 1.00 48.91 182 SER A C 1
ATOM 1449 O O . SER A 1 182 ? -2.767 -18.789 30.654 1.00 48.91 182 SER A O 1
ATOM 1451 N N . TRP A 1 183 ? -3.136 -20.732 29.557 1.00 44.62 183 TRP A N 1
ATOM 1452 C CA . TRP A 1 183 ? -4.605 -20.718 29.568 1.00 44.62 183 TRP A CA 1
ATOM 1453 C C . TRP A 1 183 ? -5.126 -21.801 30.508 1.00 44.62 183 TRP A C 1
ATOM 1455 O O . TRP A 1 183 ? -4.507 -22.890 30.529 1.00 44.62 183 TRP A O 1
#

Organism: NCBI:txid703497

Sequence (183 aa):
MANDPPSATAQEITIDEKGDVILVVGKDPHQGRIQVSTMLLAMYSSVFRTIFQGPWKEAVHFALAVKSQNPYQLELPEDLFEPTTFLCEILYHQAVMPKAIHHSTSASKEVCDEQLETAEREAERMASFITYLPQLLDDQQFRAIPKTEQVSSAVYWFSAKHCKDSSIRQRVTIWFEGEGTSW

pLDDT: mean 73.59, std 21.99, range [35.78, 98.06]

Secondary structure (DSSP, 8-state):
----------EEEES-TT-SEEEEES-TTS-EEEEE-HHHHHHH-HHHHHHHHSSSHHHHHHHHHHHTTSPEEEEETTS-HHHHHHHHHHHTT---PPS-------S-SSSHHHHHHHHHHHHHHHHHHHHHHHHHHSSS--PPPP-------EEEE---TT-S-TT---EEEE---------

Nearest PDB structures (foldseek):
  2vkp-assembly1_B-2  TM=8.416E-01  e=1.927E-02  Homo sapiens
  5tgc-assembly3_C  TM=3.210E-01  e=9.527E+00  Saccharomyces cerevisiae

Mean predicted aligned error: 16.71 Å

InterPro domains:
  IPR011333 SKP1/BTB/POZ domain superfamily [G3DSA:3.30.710.10] (15-129)

Radius of gyration: 25.82 Å; Cα contacts (8 Å, |Δi|>4): 167; chains: 1; bounding box: 55×63×68 Å

Solvent-accessible surface area (backbone atoms only — not comparable to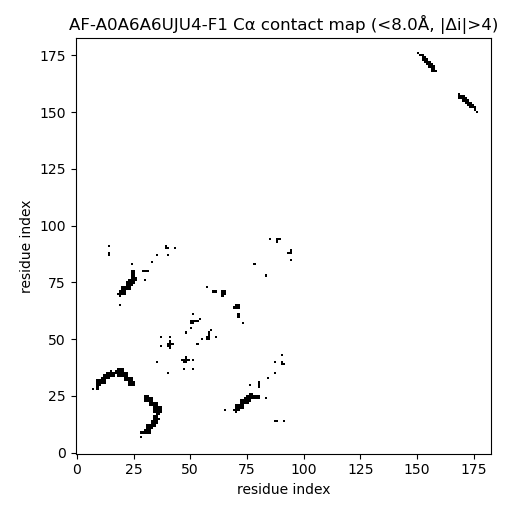 full-atom values): 11613 Å² total; per-residue (Å²): 135,84,78,76,74,81,74,75,74,63,49,76,46,74,84,31,95,82,28,52,27,30,40,36,20,22,47,85,86,61,29,26,37,38,28,31,41,57,68,61,46,32,71,79,29,70,68,50,31,44,46,60,70,36,98,43,71,61,13,54,53,39,61,52,25,62,75,67,75,44,60,27,76,46,82,34,57,89,44,54,44,68,65,53,50,52,50,50,29,48,76,71,74,65,53,75,76,68,78,74,78,79,70,72,90,73,88,75,80,79,66,59,63,67,54,49,58,51,52,52,54,50,52,52,52,50,52,54,53,60,70,49,48,68,69,62,54,75,78,50,90,75,75,85,75,82,93,80,78,89,80,72,82,62,84,58,83,66,77,68,92,83,54,95,60,90,80,78,71,65,84,58,80,63,87,66,89,76,85,84,78,87,129